Protein AF-A0A7I8L747-F1 (afdb_monomer_lite)

Structure (mmCIF, N/CA/C/O backbone):
data_AF-A0A7I8L747-F1
#
_entry.id   AF-A0A7I8L747-F1
#
loop_
_atom_site.group_PDB
_atom_site.id
_atom_site.type_symbol
_atom_site.label_atom_id
_atom_site.label_alt_id
_atom_site.label_comp_id
_atom_site.label_asym_id
_atom_site.label_entity_id
_atom_site.label_seq_id
_atom_site.pdbx_PDB_ins_code
_atom_site.Cartn_x
_atom_site.Cartn_y
_atom_site.Cartn_z
_atom_site.occupancy
_atom_site.B_iso_or_equiv
_atom_site.auth_seq_id
_atom_site.auth_comp_id
_atom_site.auth_asym_id
_atom_site.auth_atom_id
_atom_site.pdbx_PDB_model_num
ATOM 1 N N . MET A 1 1 ? -12.625 -14.835 -11.492 1.00 37.81 1 MET A N 1
ATOM 2 C CA . MET A 1 1 ? -11.965 -15.295 -12.733 1.00 37.81 1 MET A CA 1
ATOM 3 C C . MET A 1 1 ? -10.518 -15.609 -12.379 1.00 37.81 1 MET A C 1
ATOM 5 O O . MET A 1 1 ? -9.920 -14.798 -11.687 1.00 37.81 1 MET A O 1
ATOM 9 N N . THR A 1 2 ? -9.980 -16.774 -12.739 1.00 43.19 2 THR A N 1
ATOM 10 C CA . THR A 1 2 ? -8.567 -17.105 -12.471 1.00 43.19 2 THR A CA 1
ATOM 11 C C . THR A 1 2 ? -7.755 -16.705 -13.696 1.00 43.19 2 THR A C 1
ATOM 13 O O . THR A 1 2 ? -7.924 -17.307 -14.754 1.00 43.19 2 THR A O 1
ATOM 16 N N . LEU A 1 3 ? -6.926 -15.668 -13.581 1.00 48.94 3 LEU A N 1
ATOM 17 C CA . LEU A 1 3 ? -5.967 -15.297 -14.622 1.00 48.94 3 LEU A CA 1
ATOM 18 C C . LEU A 1 3 ? -4.807 -16.294 -14.582 1.00 48.94 3 LEU A C 1
ATOM 20 O O . LEU A 1 3 ? -4.069 -16.354 -13.602 1.00 48.94 3 LEU A O 1
ATOM 24 N N . LEU A 1 4 ? -4.674 -17.095 -15.637 1.00 54.84 4 LEU A N 1
ATOM 25 C CA . LEU A 1 4 ? -3.523 -17.969 -15.831 1.00 54.84 4 LEU A CA 1
ATOM 26 C C . LEU A 1 4 ? -2.386 -17.122 -16.407 1.00 54.84 4 LEU A C 1
ATOM 28 O O . LEU A 1 4 ? -2.493 -16.620 -17.523 1.00 54.84 4 LEU A O 1
ATOM 32 N N . VAL A 1 5 ? -1.323 -16.937 -15.628 1.00 62.66 5 VAL A N 1
ATOM 33 C CA . VAL A 1 5 ? -0.107 -16.242 -16.066 1.00 62.66 5 VAL A CA 1
ATOM 34 C C . VAL A 1 5 ? 0.932 -17.292 -16.450 1.00 62.66 5 VAL A C 1
ATOM 36 O O . VAL A 1 5 ? 1.255 -18.163 -15.642 1.00 62.66 5 VAL A O 1
ATOM 39 N N . GLU A 1 6 ? 1.453 -17.213 -17.673 1.00 65.75 6 GLU A N 1
ATOM 40 C CA . GLU A 1 6 ? 2.565 -18.039 -18.145 1.00 65.75 6 GLU A CA 1
ATOM 41 C C . GLU A 1 6 ? 3.872 -17.244 -18.056 1.00 65.75 6 GLU A C 1
ATOM 43 O O . GLU A 1 6 ? 3.957 -16.109 -18.528 1.00 65.75 6 GLU A O 1
ATOM 48 N N . VAL A 1 7 ? 4.899 -17.833 -17.441 1.00 74.06 7 VAL A N 1
ATOM 49 C CA . VAL A 1 7 ? 6.231 -17.226 -17.398 1.00 74.06 7 VAL A CA 1
ATOM 50 C C . VAL A 1 7 ? 6.964 -17.566 -18.690 1.00 74.06 7 VAL A C 1
ATOM 52 O O . VAL A 1 7 ? 7.350 -18.710 -18.907 1.00 74.06 7 VAL A O 1
ATOM 55 N N . VAL A 1 8 ? 7.162 -16.559 -19.540 1.00 74.00 8 VAL A N 1
ATOM 56 C CA . VAL A 1 8 ? 7.812 -16.721 -20.851 1.00 74.00 8 VAL A CA 1
ATOM 57 C C . VAL A 1 8 ? 9.340 -16.648 -20.786 1.00 74.00 8 VAL A C 1
ATOM 59 O O . VAL A 1 8 ? 10.023 -17.219 -21.634 1.00 74.00 8 VAL A O 1
ATOM 62 N N . SER A 1 9 ? 9.899 -15.958 -19.788 1.00 75.06 9 SER A N 1
ATOM 63 C CA . SER A 1 9 ? 11.345 -15.830 -19.596 1.00 75.06 9 SER A CA 1
ATOM 64 C C . SER A 1 9 ? 11.703 -15.470 -18.151 1.00 75.06 9 SER A C 1
ATOM 66 O O . SER A 1 9 ? 10.891 -14.936 -17.397 1.00 75.06 9 SER A O 1
ATOM 68 N N . HIS A 1 10 ? 12.949 -15.759 -17.775 1.00 75.75 10 HIS A N 1
ATOM 69 C CA . HIS A 1 10 ? 13.570 -15.288 -16.541 1.00 75.75 10 HIS A CA 1
ATOM 70 C C . HIS A 1 10 ? 14.853 -14.543 -16.895 1.00 75.75 10 HIS A C 1
ATOM 72 O O . HIS A 1 10 ? 15.715 -15.085 -17.589 1.00 75.75 10 HIS A O 1
ATOM 78 N N . GLU A 1 11 ? 15.000 -13.325 -16.386 1.00 74.12 11 GLU A N 1
ATOM 79 C CA . GLU A 1 11 ? 16.197 -12.515 -16.581 1.00 74.12 11 GLU A CA 1
ATOM 80 C C . GLU A 1 11 ? 16.696 -11.973 -15.239 1.00 74.12 11 GLU A C 1
ATOM 82 O O . GLU A 1 11 ? 15.925 -11.476 -14.419 1.00 74.12 11 GLU A O 1
ATOM 87 N N . ALA A 1 12 ? 18.005 -12.075 -15.005 1.00 74.56 12 ALA A N 1
ATOM 88 C CA . ALA A 1 12 ? 18.649 -11.483 -13.842 1.00 74.56 12 ALA A CA 1
ATOM 89 C C . ALA A 1 12 ? 19.191 -10.098 -14.211 1.00 74.56 12 ALA A C 1
ATOM 91 O O . ALA A 1 12 ? 20.231 -9.991 -14.864 1.00 74.56 12 ALA A O 1
ATOM 92 N N . ILE A 1 13 ? 18.514 -9.043 -13.752 1.00 70.56 13 ILE A N 1
ATOM 93 C CA . ILE A 1 13 ? 18.962 -7.663 -13.961 1.00 70.56 13 ILE A CA 1
ATOM 94 C C . ILE A 1 13 ? 20.212 -7.423 -13.110 1.00 70.56 13 ILE A C 1
ATOM 96 O O . ILE A 1 13 ? 20.154 -7.343 -11.880 1.00 70.56 13 ILE A O 1
ATOM 100 N N . ARG A 1 14 ? 21.371 -7.334 -13.767 1.00 69.25 14 ARG A N 1
ATOM 101 C CA . ARG A 1 14 ? 22.639 -7.019 -13.102 1.00 69.25 14 ARG A CA 1
ATOM 102 C C . ARG A 1 14 ? 22.821 -5.503 -13.032 1.00 69.25 14 ARG A C 1
ATOM 104 O O . ARG A 1 14 ? 22.606 -4.830 -14.038 1.00 69.25 14 ARG A O 1
ATOM 111 N N . PRO A 1 15 ? 23.271 -4.955 -11.892 1.00 68.44 15 PRO A N 1
ATOM 112 C CA . PRO A 1 15 ? 23.665 -3.556 -11.822 1.00 68.44 15 PRO A CA 1
ATOM 113 C C . PRO A 1 15 ? 24.738 -3.240 -12.873 1.00 68.44 15 PRO A C 1
ATOM 115 O O . PRO A 1 15 ? 25.655 -4.036 -13.084 1.00 68.44 15 PRO A O 1
ATOM 118 N N . SER A 1 16 ? 24.659 -2.059 -13.491 1.00 77.69 16 SER A N 1
ATOM 119 C CA . SER A 1 16 ? 25.635 -1.591 -14.490 1.00 77.69 16 SER A CA 1
ATOM 120 C C . SER A 1 16 ? 27.046 -1.389 -13.922 1.00 77.69 16 SER A C 1
ATOM 122 O O . SER A 1 16 ? 28.019 -1.354 -14.671 1.00 77.69 16 SER A O 1
ATOM 124 N N . ALA A 1 17 ? 27.171 -1.293 -12.596 1.00 79.50 17 ALA A N 1
ATOM 125 C CA . ALA A 1 17 ? 28.434 -1.206 -11.880 1.00 79.50 17 ALA A CA 1
ATOM 126 C C . ALA A 1 17 ? 28.439 -2.142 -10.667 1.00 79.50 17 ALA A C 1
ATOM 128 O O . ALA A 1 17 ? 27.420 -2.342 -10.004 1.00 79.50 17 ALA A O 1
ATOM 129 N N . ALA A 1 18 ? 29.609 -2.694 -10.344 1.00 81.06 18 ALA A N 1
ATOM 130 C CA . ALA A 1 18 ? 29.766 -3.520 -9.155 1.00 81.06 18 ALA A CA 1
ATOM 131 C C . ALA A 1 18 ? 29.434 -2.713 -7.892 1.00 81.06 18 ALA A C 1
ATOM 133 O O . ALA A 1 18 ? 29.940 -1.604 -7.716 1.00 81.06 18 ALA A O 1
ATOM 134 N N . THR A 1 19 ? 28.652 -3.299 -6.980 1.00 78.06 19 THR A N 1
ATOM 135 C CA . THR A 1 19 ? 28.358 -2.687 -5.681 1.00 78.06 19 THR A CA 1
ATOM 136 C C . THR A 1 19 ? 29.674 -2.339 -4.971 1.00 78.06 19 THR A C 1
ATOM 138 O O . THR A 1 19 ? 30.491 -3.249 -4.730 1.00 78.06 19 THR A O 1
ATOM 141 N N . PRO A 1 20 ? 29.912 -1.052 -4.644 1.00 81.88 20 PRO A N 1
ATOM 142 C CA . PRO A 1 20 ? 31.098 -0.615 -3.919 1.00 81.88 20 PRO A CA 1
ATOM 143 C C . PRO A 1 20 ? 31.315 -1.442 -2.652 1.00 81.88 20 PRO A C 1
ATOM 145 O O . PRO A 1 20 ? 30.356 -1.807 -1.977 1.00 81.88 20 PRO A O 1
ATOM 148 N N . ALA A 1 21 ? 32.571 -1.737 -2.303 1.00 80.88 21 ALA A N 1
ATOM 149 C CA . ALA A 1 21 ? 32.891 -2.659 -1.206 1.00 80.88 21 ALA A CA 1
ATOM 150 C C . ALA A 1 21 ? 32.241 -2.271 0.137 1.00 80.88 21 ALA A C 1
ATOM 152 O O . ALA A 1 21 ? 31.826 -3.148 0.892 1.00 80.88 21 ALA A O 1
ATOM 153 N N . HIS A 1 22 ? 32.100 -0.969 0.401 1.00 77.25 22 HIS A N 1
ATOM 154 C CA . HIS A 1 22 ? 31.461 -0.439 1.607 1.00 77.25 22 HIS A CA 1
ATOM 155 C C . HIS A 1 22 ? 29.926 -0.579 1.615 1.00 77.25 22 HIS A C 1
ATOM 157 O O . HIS A 1 22 ? 29.330 -0.499 2.679 1.00 77.25 22 HIS A O 1
ATOM 163 N N . LEU A 1 23 ? 29.292 -0.833 0.463 1.00 71.31 23 LEU A N 1
ATOM 164 C CA . LEU A 1 23 ? 27.848 -1.079 0.329 1.00 71.31 23 LEU A CA 1
ATOM 165 C C . LEU A 1 23 ? 27.503 -2.572 0.222 1.00 71.31 23 LEU A C 1
ATOM 167 O O . LEU A 1 23 ? 26.332 -2.935 0.218 1.00 71.31 23 LEU A O 1
ATOM 171 N N . ARG A 1 24 ? 28.506 -3.459 0.146 1.00 71.06 24 ARG A N 1
ATOM 172 C CA . ARG A 1 24 ? 28.289 -4.920 0.097 1.00 71.06 24 ARG A CA 1
ATOM 173 C C . ARG A 1 24 ? 27.848 -5.510 1.434 1.00 71.06 24 ARG A C 1
ATOM 175 O O . ARG A 1 24 ? 27.310 -6.610 1.460 1.00 71.06 24 ARG A O 1
ATOM 182 N N . ARG A 1 25 ? 28.132 -4.820 2.540 1.00 70.44 25 ARG A N 1
ATOM 183 C CA . ARG A 1 25 ? 27.742 -5.223 3.894 1.00 70.44 25 ARG A CA 1
ATOM 184 C C . ARG A 1 25 ? 26.906 -4.110 4.496 1.00 70.44 25 ARG A C 1
ATOM 186 O O . ARG A 1 25 ? 27.445 -3.074 4.869 1.00 70.44 25 ARG A O 1
ATOM 193 N N . ILE A 1 26 ? 25.603 -4.341 4.568 1.00 68.19 26 ILE A N 1
ATOM 194 C CA . ILE A 1 26 ? 24.661 -3.432 5.211 1.00 68.19 26 ILE A CA 1
ATOM 195 C C . ILE A 1 26 ? 24.458 -3.937 6.638 1.00 68.19 26 ILE A C 1
ATOM 197 O O . ILE A 1 26 ? 24.132 -5.106 6.840 1.00 68.19 26 ILE A O 1
ATOM 201 N N . GLN A 1 27 ? 24.684 -3.074 7.628 1.00 67.44 27 GLN A N 1
ATOM 202 C CA . GLN A 1 27 ? 24.246 -3.357 8.991 1.00 67.44 27 GLN A CA 1
ATOM 203 C C . GLN A 1 27 ? 22.746 -3.089 9.063 1.00 67.44 27 GLN A C 1
ATOM 205 O O . GLN A 1 27 ? 22.308 -1.959 8.853 1.00 67.44 27 GLN A O 1
ATOM 210 N N . LEU A 1 28 ? 21.970 -4.140 9.311 1.00 72.50 28 LEU A N 1
ATOM 211 C CA . LEU A 1 28 ? 20.537 -4.015 9.541 1.00 72.50 28 LEU A CA 1
ATOM 212 C C . LEU A 1 28 ? 20.300 -3.272 10.851 1.00 72.50 28 LEU A C 1
ATOM 214 O O . LEU A 1 28 ? 20.956 -3.562 11.859 1.00 72.50 28 LEU A O 1
ATOM 218 N N . SER A 1 29 ? 19.354 -2.335 10.841 1.00 75.88 29 SER A N 1
ATOM 219 C CA . SER A 1 29 ? 18.934 -1.680 12.074 1.00 75.88 29 SER A CA 1
ATOM 220 C C . SER A 1 29 ? 18.290 -2.697 13.022 1.00 75.88 29 SER A C 1
ATOM 222 O O . SER A 1 29 ? 17.853 -3.771 12.613 1.00 75.88 29 SER A O 1
ATOM 224 N N . VAL A 1 30 ? 18.196 -2.354 14.306 1.00 75.44 30 VAL A N 1
ATOM 225 C CA . VAL A 1 30 ? 17.454 -3.168 15.283 1.00 75.44 30 VAL A CA 1
ATOM 226 C C . VAL A 1 30 ? 15.992 -3.357 14.852 1.00 75.44 30 VAL A C 1
ATOM 228 O O . VAL A 1 30 ? 15.421 -4.422 15.058 1.00 75.44 30 VAL A O 1
ATOM 231 N N . VAL A 1 31 ? 15.420 -2.350 14.184 1.00 77.00 31 VAL A N 1
ATOM 232 C CA . VAL A 1 31 ? 14.066 -2.406 13.618 1.00 77.00 31 VAL A CA 1
ATOM 233 C C . VAL A 1 31 ? 13.975 -3.458 12.517 1.00 77.00 31 VAL A C 1
ATOM 235 O O . VAL A 1 31 ? 13.071 -4.283 12.523 1.00 77.00 31 VAL A O 1
ATOM 238 N N . ASP A 1 32 ? 14.949 -3.471 11.607 1.00 76.38 32 ASP A N 1
ATOM 239 C CA . ASP A 1 32 ? 15.008 -4.442 10.511 1.00 76.38 32 ASP A CA 1
ATOM 240 C C . ASP A 1 32 ? 15.196 -5.877 10.991 1.00 76.38 32 ASP A C 1
ATOM 242 O O . ASP A 1 32 ? 14.701 -6.801 10.357 1.00 76.38 32 ASP A O 1
ATOM 246 N N . GLN A 1 33 ? 15.937 -6.068 12.082 1.00 76.69 33 GLN A N 1
ATOM 247 C CA . GLN A 1 33 ? 16.193 -7.395 12.641 1.00 76.69 33 GLN A CA 1
ATOM 248 C C . GLN A 1 33 ? 14.956 -7.991 13.314 1.00 76.69 33 GLN A C 1
ATOM 250 O O . GLN A 1 33 ? 14.788 -9.207 13.289 1.00 76.69 33 GLN A O 1
ATOM 255 N N . GLY A 1 34 ? 14.114 -7.148 13.920 1.00 74.56 34 GLY A N 1
ATOM 256 C CA . GLY A 1 34 ? 12.834 -7.576 14.478 1.00 74.56 34 GLY A CA 1
ATOM 257 C C . GLY A 1 34 ? 11.769 -7.782 13.406 1.00 74.56 34 GLY A C 1
ATOM 258 O O . GLY A 1 34 ? 10.877 -8.611 13.577 1.00 74.56 34 GLY A O 1
ATOM 259 N N . ALA A 1 35 ? 11.834 -7.016 12.312 1.00 72.75 35 ALA A N 1
ATOM 260 C CA . ALA A 1 35 ? 10.830 -7.052 11.260 1.00 72.75 35 ALA A CA 1
ATOM 261 C C . ALA A 1 35 ? 10.748 -8.440 10.602 1.00 72.75 35 ALA A C 1
ATOM 263 O O . ALA A 1 35 ? 11.778 -9.083 10.368 1.00 72.75 35 ALA A O 1
ATOM 264 N N . PRO A 1 36 ? 9.537 -8.902 10.240 1.00 67.69 36 PRO A N 1
ATOM 265 C CA . PRO A 1 36 ? 9.405 -10.132 9.482 1.00 67.69 36 PRO A CA 1
ATOM 266 C C . PRO A 1 36 ? 10.174 -10.015 8.162 1.00 67.69 36 PRO A C 1
ATOM 268 O O . PRO A 1 36 ? 10.277 -8.940 7.561 1.00 67.69 36 PRO A O 1
ATOM 271 N N . ALA A 1 37 ? 10.714 -11.141 7.693 1.00 66.56 37 ALA A N 1
ATOM 272 C CA . ALA A 1 37 ? 11.316 -11.232 6.371 1.00 66.56 37 ALA A CA 1
ATOM 273 C C . ALA A 1 37 ? 10.206 -11.147 5.313 1.00 66.56 37 ALA A C 1
ATOM 275 O O . ALA A 1 37 ? 9.736 -12.154 4.792 1.00 66.56 37 ALA A O 1
ATOM 276 N N . THR A 1 38 ? 9.747 -9.933 5.030 1.00 64.44 38 THR A N 1
ATOM 277 C CA . THR A 1 38 ? 8.725 -9.647 4.027 1.00 64.44 38 THR A CA 1
ATOM 278 C C . THR A 1 38 ? 9.369 -9.083 2.779 1.00 64.44 38 THR A C 1
ATOM 280 O O . THR A 1 38 ? 10.092 -8.088 2.831 1.00 64.44 38 THR A O 1
ATOM 283 N N . TYR A 1 39 ? 9.059 -9.699 1.643 1.00 66.50 39 TYR A N 1
ATOM 284 C CA . TYR A 1 39 ? 9.283 -9.106 0.337 1.00 66.50 39 TYR A CA 1
ATOM 285 C C . TYR A 1 39 ? 7.941 -9.025 -0.368 1.00 66.50 39 TYR A C 1
ATOM 287 O O . TYR A 1 39 ? 7.247 -10.035 -0.477 1.00 66.50 39 TYR A O 1
ATOM 295 N N . VAL A 1 40 ? 7.579 -7.837 -0.844 1.00 69.50 40 VAL A N 1
ATOM 296 C CA . VAL A 1 40 ? 6.342 -7.663 -1.598 1.00 69.50 40 VAL A CA 1
ATOM 297 C C . VAL A 1 40 ? 6.641 -7.682 -3.088 1.00 69.50 40 VAL A C 1
ATOM 299 O O . VAL A 1 40 ? 7.507 -6.948 -3.561 1.00 69.50 40 VAL A O 1
ATOM 302 N N . GLN A 1 41 ? 5.955 -8.559 -3.814 1.00 72.25 41 GLN A N 1
ATOM 303 C CA . GLN A 1 41 ? 6.179 -8.744 -5.239 1.00 72.25 41 GLN A CA 1
ATOM 304 C C . GLN A 1 41 ? 5.469 -7.684 -6.071 1.00 72.25 41 GLN A C 1
ATOM 306 O O . GLN A 1 41 ? 4.254 -7.554 -6.029 1.00 72.25 41 GLN A O 1
ATOM 311 N N . SER A 1 42 ? 6.237 -6.972 -6.876 1.00 75.75 42 SER A N 1
ATOM 312 C CA . SER A 1 42 ? 5.753 -5.957 -7.803 1.00 75.75 42 SER A CA 1
ATOM 313 C C . SER A 1 42 ? 5.541 -6.583 -9.177 1.00 75.75 42 SER A C 1
ATOM 315 O O . SER A 1 42 ? 6.496 -7.116 -9.742 1.00 75.75 42 SER A O 1
ATOM 317 N N . LEU A 1 43 ? 4.332 -6.490 -9.733 1.00 80.06 43 LEU A N 1
ATOM 318 C CA . LEU A 1 43 ? 4.024 -6.821 -11.126 1.00 80.06 43 LEU A CA 1
ATOM 319 C C . LEU A 1 43 ? 3.852 -5.521 -11.917 1.00 80.06 43 LEU A C 1
ATOM 321 O O . LEU A 1 43 ? 2.867 -4.806 -11.743 1.00 80.06 43 LEU A O 1
ATOM 325 N N . SER A 1 44 ? 4.803 -5.226 -12.797 1.00 81.88 44 SER A N 1
ATOM 326 C CA . SER A 1 44 ? 4.792 -4.020 -13.633 1.00 81.88 44 SER A CA 1
ATOM 327 C C . SER A 1 44 ? 4.443 -4.370 -15.070 1.00 81.88 44 SER A C 1
ATOM 329 O O . SER A 1 44 ? 5.040 -5.287 -15.626 1.00 81.88 44 SER A O 1
ATOM 331 N N . PHE A 1 45 ? 3.523 -3.630 -15.683 1.00 83.00 45 PHE A N 1
ATOM 332 C CA . PHE A 1 45 ? 3.077 -3.825 -17.061 1.00 83.00 45 PHE A CA 1
ATOM 333 C C . PHE A 1 45 ? 3.668 -2.760 -17.976 1.00 83.00 45 PHE A C 1
ATOM 335 O O . PHE A 1 45 ? 3.674 -1.576 -17.643 1.00 83.00 45 PHE A O 1
ATOM 342 N N . PHE A 1 46 ? 4.119 -3.174 -19.158 1.00 81.69 46 PHE A N 1
ATOM 343 C CA . PHE A 1 46 ? 4.786 -2.302 -20.122 1.00 81.69 46 PHE A CA 1
ATOM 344 C C . PHE A 1 46 ? 4.061 -2.318 -21.471 1.00 81.69 46 PHE A C 1
ATOM 346 O O . PHE A 1 46 ? 3.510 -3.342 -21.894 1.00 81.69 46 PHE A O 1
ATOM 353 N N . ARG A 1 47 ? 4.101 -1.181 -22.178 1.00 80.50 47 ARG A N 1
ATOM 354 C CA . ARG A 1 47 ? 3.634 -1.040 -23.571 1.00 80.50 47 ARG A CA 1
ATOM 355 C C . ARG A 1 47 ? 4.799 -0.596 -24.462 1.00 80.50 47 ARG A C 1
ATOM 357 O O . ARG A 1 47 ? 4.858 0.585 -24.798 1.00 80.50 47 ARG A O 1
ATOM 364 N N . PRO A 1 48 ? 5.703 -1.514 -24.852 1.00 66.62 48 PRO A N 1
ATOM 365 C CA . PRO A 1 48 ? 6.877 -1.186 -25.665 1.00 66.62 48 PRO A CA 1
ATOM 366 C C . PRO A 1 48 ? 6.531 -0.421 -26.953 1.00 66.62 48 PRO A C 1
ATOM 368 O O . PRO A 1 48 ? 7.206 0.545 -27.288 1.00 66.62 48 PRO A O 1
ATOM 371 N N . ASP A 1 49 ? 5.417 -0.784 -27.603 1.00 70.00 49 ASP A N 1
ATOM 372 C CA . ASP A 1 49 ? 5.005 -0.233 -28.905 1.00 70.00 49 ASP A CA 1
ATOM 373 C C . ASP A 1 49 ? 3.738 0.646 -28.827 1.00 70.00 49 ASP A C 1
ATOM 375 O O . ASP A 1 49 ? 3.101 0.938 -29.839 1.00 70.00 49 ASP A O 1
ATOM 379 N N . GLY A 1 50 ? 3.296 1.018 -27.618 1.00 63.50 50 GLY A N 1
ATOM 380 C CA . GLY A 1 50 ? 2.120 1.874 -27.387 1.00 63.50 50 GLY A CA 1
ATOM 381 C C . GLY A 1 50 ? 0.746 1.266 -27.726 1.00 63.50 50 GLY A C 1
ATOM 382 O O . GLY A 1 50 ? -0.279 1.862 -27.401 1.00 63.50 50 GLY A O 1
ATOM 383 N N . THR A 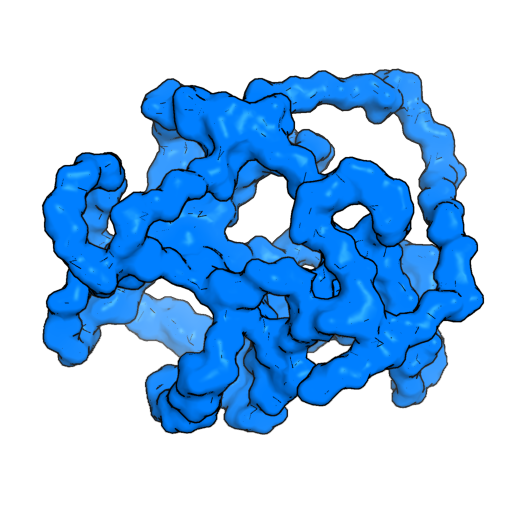1 51 ? 0.683 0.076 -28.326 1.00 63.22 51 THR A N 1
ATOM 384 C CA . THR A 1 51 ? -0.569 -0.512 -28.837 1.00 63.22 51 THR A CA 1
ATOM 385 C C . THR A 1 51 ? -1.199 -1.511 -27.867 1.00 63.22 51 THR A C 1
ATOM 387 O O . THR A 1 51 ? -2.335 -1.283 -27.450 1.00 63.22 51 THR A O 1
ATOM 390 N N . ALA A 1 52 ? -0.478 -2.532 -27.396 1.00 62.66 52 ALA A N 1
ATOM 391 C CA . ALA A 1 52 ? -0.962 -3.473 -26.377 1.00 62.66 52 ALA A CA 1
ATOM 392 C C . ALA A 1 52 ? 0.004 -3.586 -25.184 1.00 62.66 52 ALA A C 1
ATOM 394 O O . ALA A 1 52 ? 1.150 -3.145 -25.246 1.00 62.66 52 ALA A O 1
ATOM 395 N N . ILE A 1 53 ? -0.474 -4.136 -24.065 1.00 64.06 53 ILE A N 1
ATOM 396 C CA . ILE A 1 53 ? 0.413 -4.583 -22.986 1.00 64.06 53 ILE A CA 1
ATOM 397 C C . ILE A 1 53 ? 1.107 -5.843 -23.503 1.00 64.06 53 ILE A C 1
ATOM 399 O O . ILE A 1 53 ? 0.449 -6.862 -23.700 1.00 64.06 53 ILE A O 1
ATOM 403 N N . HIS A 1 54 ? 2.407 -5.756 -23.774 1.00 57.69 54 HIS A N 1
ATOM 404 C CA . HIS A 1 54 ? 3.154 -6.865 -24.379 1.00 57.69 54 HIS A CA 1
ATOM 405 C C . HIS A 1 54 ? 3.944 -7.677 -23.351 1.00 57.69 54 HIS A C 1
ATOM 407 O O . HIS A 1 54 ? 4.223 -8.848 -23.594 1.00 57.69 54 HIS A O 1
ATOM 413 N N . THR A 1 55 ? 4.271 -7.080 -22.200 1.00 63.56 55 THR A N 1
ATOM 414 C CA . THR A 1 55 ? 5.144 -7.706 -21.203 1.00 63.56 55 THR A CA 1
ATOM 415 C C . THR A 1 55 ? 4.775 -7.244 -19.800 1.00 63.56 55 THR A C 1
ATOM 417 O O . THR A 1 55 ? 4.422 -6.079 -19.595 1.00 63.56 55 THR A O 1
ATOM 420 N N . ALA A 1 56 ? 4.905 -8.149 -18.831 1.00 69.94 56 ALA A N 1
ATOM 421 C CA . ALA A 1 56 ? 4.904 -7.813 -17.419 1.00 69.94 56 ALA A CA 1
ATOM 422 C C . ALA A 1 56 ? 6.170 -8.355 -16.743 1.00 69.94 56 ALA A C 1
ATOM 424 O O . ALA A 1 56 ? 6.643 -9.435 -17.098 1.00 69.94 56 ALA A O 1
ATOM 425 N N . ALA A 1 57 ? 6.717 -7.614 -15.782 1.00 69.06 57 ALA A N 1
ATOM 426 C CA . ALA A 1 57 ? 7.880 -8.028 -15.003 1.00 69.06 57 ALA A CA 1
ATOM 427 C C . ALA A 1 57 ? 7.491 -8.218 -13.536 1.00 69.06 57 ALA A C 1
ATOM 429 O O . ALA A 1 57 ? 6.825 -7.358 -12.959 1.00 69.06 57 ALA A O 1
ATOM 430 N N . VAL A 1 58 ? 7.929 -9.331 -12.944 1.00 69.19 58 VAL A N 1
ATOM 431 C CA . VAL A 1 58 ? 7.779 -9.622 -11.513 1.00 69.19 58 VAL A CA 1
ATOM 432 C C . VAL A 1 58 ? 9.098 -9.325 -10.814 1.00 69.19 58 VAL A C 1
ATOM 434 O O . VAL A 1 58 ? 10.140 -9.849 -11.210 1.00 69.19 58 VAL A O 1
ATOM 437 N N . LEU A 1 59 ? 9.055 -8.503 -9.769 1.00 67.69 59 LEU A N 1
ATOM 438 C CA . LEU A 1 59 ? 10.222 -8.169 -8.955 1.00 67.69 59 LEU A CA 1
ATOM 439 C C . LEU A 1 59 ? 9.908 -8.423 -7.476 1.00 67.69 59 LEU A C 1
ATOM 441 O O . LEU A 1 59 ? 8.939 -7.858 -6.966 1.00 67.69 59 LEU A O 1
ATOM 445 N N . PRO A 1 60 ? 10.682 -9.278 -6.783 1.00 63.12 60 PRO A N 1
ATOM 446 C CA . PRO A 1 60 ? 11.906 -9.971 -7.183 1.00 63.12 60 PRO A CA 1
ATOM 447 C C . PRO A 1 60 ? 11.579 -11.337 -7.841 1.00 63.12 60 PRO A C 1
ATOM 449 O O . PRO A 1 60 ? 10.406 -11.694 -7.972 1.00 63.12 60 PRO A O 1
ATOM 452 N N . PRO A 1 61 ? 12.586 -12.141 -8.226 1.00 60.69 61 PRO A N 1
ATOM 453 C CA . PRO A 1 61 ? 12.365 -13.505 -8.711 1.00 60.69 61 PRO A CA 1
ATOM 454 C C . PRO A 1 61 ? 11.547 -14.392 -7.745 1.00 60.69 61 PRO A C 1
ATOM 456 O O . PRO A 1 61 ? 11.636 -14.260 -6.522 1.00 60.69 61 PRO A O 1
ATOM 459 N N . LEU A 1 62 ? 10.742 -15.308 -8.304 1.00 60.31 62 LEU A N 1
ATOM 460 C CA . LEU A 1 62 ? 9.815 -16.196 -7.572 1.00 60.31 62 LEU A CA 1
ATOM 461 C C . LEU A 1 62 ? 10.510 -17.210 -6.646 1.00 60.31 62 LEU A C 1
ATOM 463 O O . LEU A 1 62 ? 9.880 -17.753 -5.743 1.00 60.31 62 LEU A O 1
ATOM 467 N N . ASP A 1 63 ? 11.791 -17.479 -6.879 1.00 59.84 63 ASP A N 1
ATOM 468 C CA . ASP A 1 63 ? 12.611 -18.492 -6.214 1.00 59.84 63 ASP A CA 1
ATOM 469 C C . ASP A 1 63 ? 13.289 -17.998 -4.926 1.00 59.84 63 ASP A C 1
ATOM 471 O O . ASP A 1 63 ? 14.073 -18.730 -4.318 1.00 59.84 63 ASP A O 1
ATOM 475 N N . LEU A 1 64 ? 12.973 -16.785 -4.456 1.00 58.75 64 LEU A N 1
ATOM 476 C CA . LEU A 1 64 ? 13.450 -16.343 -3.150 1.00 58.75 64 LEU A CA 1
ATOM 477 C C . LEU A 1 64 ? 12.874 -17.230 -2.028 1.00 58.75 64 LEU A C 1
ATOM 479 O O . LEU A 1 64 ? 11.655 -17.413 -1.955 1.00 58.75 64 LEU A O 1
ATOM 483 N N . PRO A 1 65 ? 13.708 -17.693 -1.074 1.00 56.56 65 PRO A N 1
ATOM 484 C CA . PRO A 1 65 ? 13.275 -18.488 0.080 1.00 56.56 65 PRO A CA 1
ATOM 485 C C . PRO A 1 65 ? 12.510 -17.657 1.132 1.00 56.56 65 PRO A C 1
ATOM 487 O O . PRO A 1 65 ? 12.358 -18.079 2.276 1.00 56.56 65 PRO A O 1
ATOM 490 N N . ILE A 1 66 ? 12.052 -16.459 0.763 1.00 57.62 66 ILE A N 1
ATOM 491 C CA . ILE A 1 66 ? 11.340 -15.517 1.621 1.00 57.62 66 ILE A CA 1
ATOM 492 C C . ILE A 1 66 ? 9.842 -15.770 1.431 1.00 57.62 66 ILE A C 1
ATOM 494 O O . ILE A 1 66 ? 9.236 -15.354 0.444 1.00 57.62 66 ILE A O 1
ATOM 498 N N . GLY A 1 67 ? 9.252 -16.523 2.355 1.00 54.78 67 GLY A N 1
ATOM 499 C CA . GLY A 1 67 ? 7.838 -16.866 2.320 1.00 54.78 67 GLY A CA 1
ATOM 500 C C . GLY A 1 67 ? 7.000 -15.784 2.982 1.00 54.78 67 GLY A C 1
ATOM 501 O O . GLY A 1 67 ? 6.978 -15.728 4.201 1.00 54.78 67 GLY A O 1
ATOM 502 N N . TYR A 1 68 ? 6.289 -14.972 2.196 1.00 47.72 68 TYR A N 1
ATOM 503 C CA . TYR A 1 68 ? 4.960 -14.494 2.613 1.00 47.72 68 TYR A CA 1
ATOM 504 C C . TYR A 1 68 ? 4.111 -13.949 1.454 1.00 47.72 68 TYR A C 1
ATOM 506 O O . TYR A 1 68 ? 2.892 -13.999 1.523 1.00 47.72 68 TYR A O 1
ATOM 514 N N . LEU A 1 69 ? 4.721 -13.517 0.345 1.00 51.75 69 LEU A N 1
ATOM 515 C CA . LEU A 1 69 ? 4.005 -12.912 -0.788 1.00 51.75 69 LEU A CA 1
ATOM 516 C C . LEU A 1 69 ? 4.507 -13.455 -2.130 1.00 51.75 69 LEU A C 1
ATOM 518 O O . LEU A 1 69 ? 4.958 -12.713 -2.992 1.00 51.75 69 LEU A O 1
ATOM 522 N N . GLN A 1 70 ? 4.478 -14.780 -2.293 1.00 49.12 70 GLN A N 1
ATOM 523 C CA . GLN A 1 70 ? 4.801 -15.408 -3.575 1.00 49.12 70 GLN A CA 1
ATOM 524 C C . GLN A 1 70 ? 3.592 -15.390 -4.520 1.00 49.12 70 GLN A C 1
ATOM 526 O O . GLN A 1 70 ? 2.510 -15.867 -4.166 1.00 49.12 70 GLN A O 1
ATOM 531 N N . LEU A 1 71 ? 3.813 -14.937 -5.754 1.00 48.03 71 LEU A N 1
ATOM 532 C CA . LEU A 1 71 ? 2.959 -15.146 -6.915 1.00 48.03 71 LEU A CA 1
ATOM 533 C C . LEU A 1 71 ? 2.791 -16.650 -7.047 1.00 48.03 71 LEU A C 1
ATOM 535 O O . LEU A 1 71 ? 3.695 -17.377 -7.460 1.00 48.03 71 LEU A O 1
ATOM 539 N N . LYS A 1 72 ? 1.613 -17.136 -6.687 1.00 47.34 72 LYS A N 1
ATOM 540 C CA . LYS A 1 72 ? 1.152 -18.420 -7.192 1.00 47.34 72 LYS A CA 1
ATOM 541 C C . LYS A 1 72 ? 0.341 -18.103 -8.431 1.00 47.34 72 LYS A C 1
ATOM 543 O O . LYS A 1 72 ? -0.480 -17.191 -8.396 1.00 47.34 72 LYS A O 1
ATOM 548 N N . ALA A 1 73 ? 0.520 -18.884 -9.492 1.00 45.62 73 ALA A N 1
ATOM 549 C CA . ALA A 1 73 ? -0.206 -18.767 -10.764 1.00 45.62 73 ALA A CA 1
ATOM 550 C C . ALA A 1 73 ? -1.755 -18.831 -10.642 1.00 45.62 73 ALA A C 1
ATOM 552 O O . ALA A 1 73 ? -2.455 -18.787 -11.644 1.00 45.62 73 ALA A O 1
ATOM 553 N N . ALA A 1 74 ? -2.290 -18.936 -9.418 1.00 50.00 74 ALA A N 1
ATOM 554 C CA . ALA A 1 74 ? -3.705 -18.921 -9.062 1.00 50.00 74 ALA A CA 1
ATOM 555 C C . ALA A 1 74 ? -4.040 -17.907 -7.936 1.00 50.00 74 ALA A C 1
ATOM 557 O O . ALA A 1 74 ? -4.993 -18.112 -7.185 1.00 50.00 74 ALA A O 1
ATOM 558 N N . GLY A 1 75 ? -3.235 -16.853 -7.749 1.00 54.28 75 GLY A N 1
ATOM 559 C CA . GLY A 1 75 ? -3.529 -15.771 -6.802 1.00 54.28 75 GLY A CA 1
ATOM 560 C C . GLY A 1 75 ? -4.812 -15.015 -7.167 1.00 54.28 75 GLY A C 1
ATOM 561 O O . GLY A 1 75 ? -5.186 -14.940 -8.338 1.00 54.28 75 GLY A O 1
ATOM 562 N N . ARG A 1 76 ? -5.504 -14.455 -6.166 1.00 60.12 76 ARG A N 1
ATOM 563 C CA . ARG A 1 76 ? -6.607 -13.518 -6.416 1.00 60.12 76 ARG A CA 1
ATOM 564 C C . ARG A 1 76 ? -6.006 -12.153 -6.742 1.00 60.12 76 ARG A C 1
ATOM 566 O O . ARG A 1 76 ? -5.270 -11.597 -5.931 1.00 60.12 76 ARG A O 1
ATOM 573 N N . PHE A 1 77 ? -6.328 -11.621 -7.917 1.00 69.00 77 PHE A N 1
ATOM 574 C CA . PHE A 1 77 ? -6.090 -10.210 -8.187 1.00 69.00 77 PHE A CA 1
ATOM 575 C C . PHE A 1 77 ? -6.977 -9.369 -7.261 1.00 69.00 77 PHE A C 1
ATOM 577 O O . PHE A 1 77 ? -8.123 -9.767 -7.000 1.00 69.00 77 PHE A O 1
ATOM 584 N N . PRO A 1 78 ? -6.447 -8.260 -6.716 1.00 78.94 78 PRO A N 1
ATOM 585 C CA . PRO A 1 78 ? -7.264 -7.341 -5.947 1.00 78.94 78 PRO A CA 1
ATOM 586 C C . PRO A 1 78 ? -8.387 -6.793 -6.813 1.00 78.94 78 PRO A C 1
ATOM 588 O O . PRO A 1 78 ? -8.236 -6.629 -8.023 1.00 78.94 78 PRO A O 1
ATOM 591 N N . TRP A 1 79 ? -9.483 -6.421 -6.169 1.00 84.06 79 TRP A N 1
ATOM 592 C CA . TRP A 1 79 ? -10.382 -5.467 -6.792 1.00 84.06 79 TRP A CA 1
ATOM 593 C C . TRP A 1 79 ? -9.664 -4.140 -6.954 1.00 84.06 79 TRP A C 1
ATOM 595 O O . TRP A 1 79 ? -8.961 -3.688 -6.051 1.00 84.06 79 TRP A O 1
ATOM 605 N N . ARG A 1 80 ? -9.870 -3.509 -8.098 1.00 85.69 80 ARG A N 1
ATOM 606 C CA . ARG A 1 80 ? -9.373 -2.174 -8.380 1.00 85.69 80 ARG A CA 1
ATOM 607 C C . ARG A 1 80 ? -10.506 -1.167 -8.282 1.00 85.69 80 ARG A C 1
ATOM 609 O O . ARG A 1 80 ? -11.600 -1.430 -8.771 1.00 85.69 80 ARG A O 1
ATOM 616 N N . LEU A 1 81 ? -10.211 -0.007 -7.705 1.00 87.81 81 LEU A N 1
ATOM 617 C CA . LEU A 1 81 ? -11.025 1.198 -7.833 1.00 87.81 81 LEU A CA 1
ATOM 618 C C . LEU A 1 81 ? -10.147 2.412 -8.124 1.00 87.81 81 LEU A C 1
ATOM 620 O O . LEU A 1 81 ? -8.983 2.468 -7.722 1.00 87.81 81 LEU A O 1
ATOM 624 N N . PHE A 1 82 ? -10.712 3.388 -8.823 1.00 88.31 82 PHE A N 1
ATOM 625 C CA . PHE A 1 82 ? -10.038 4.628 -9.177 1.00 88.31 82 PHE A CA 1
ATOM 626 C C . PHE A 1 82 ? -10.711 5.821 -8.498 1.00 88.31 82 PHE A C 1
ATOM 628 O O . PHE A 1 82 ? -11.913 6.044 -8.646 1.00 88.31 82 PHE A O 1
ATOM 635 N N . ILE A 1 83 ? -9.912 6.598 -7.769 1.00 86.94 83 ILE A N 1
ATOM 636 C CA . ILE A 1 83 ? -10.301 7.847 -7.114 1.00 86.94 83 ILE A CA 1
ATOM 637 C C . ILE A 1 83 ? -9.665 8.981 -7.911 1.00 86.94 83 ILE A C 1
ATOM 639 O O . ILE A 1 83 ? -8.440 9.150 -7.894 1.00 86.94 83 ILE A O 1
ATOM 643 N N . ARG A 1 84 ? -10.469 9.777 -8.618 1.00 82.19 84 ARG A N 1
ATOM 644 C CA . ARG A 1 84 ? -9.908 10.824 -9.480 1.00 82.19 84 ARG A CA 1
ATOM 645 C C . ARG A 1 84 ? -9.410 12.024 -8.667 1.00 82.19 84 ARG A C 1
ATOM 647 O O . ARG A 1 84 ? -9.794 12.256 -7.517 1.00 82.19 84 ARG A O 1
ATOM 654 N N . ALA A 1 85 ? -8.481 12.778 -9.254 1.00 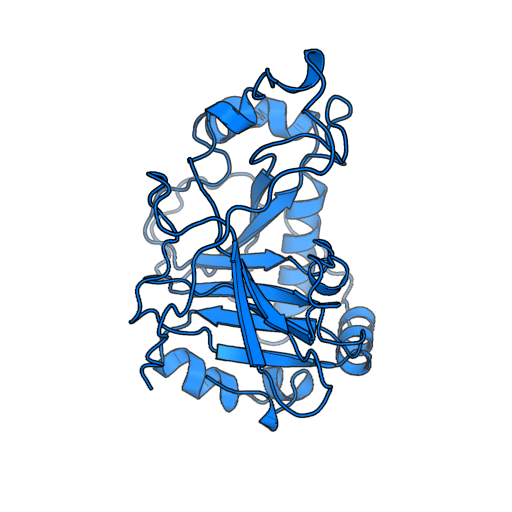83.44 85 ALA A N 1
ATOM 655 C CA . ALA A 1 85 ? -7.839 13.906 -8.579 1.00 83.44 85 ALA A CA 1
ATOM 656 C C . ALA A 1 85 ? -8.815 14.988 -8.050 1.00 83.44 85 ALA A C 1
ATOM 658 O O . ALA A 1 85 ? -8.600 15.453 -6.925 1.00 83.44 85 ALA A O 1
ATOM 659 N N . PRO A 1 86 ? -9.883 15.387 -8.775 1.00 82.00 86 PRO A N 1
ATOM 660 C CA . PRO A 1 86 ? -10.878 16.333 -8.262 1.00 82.00 86 PRO A CA 1
ATOM 661 C C . PRO A 1 86 ? -11.617 15.826 -7.017 1.00 82.00 86 PRO A C 1
ATOM 663 O O . PRO A 1 86 ? -11.777 16.573 -6.054 1.00 82.00 86 PRO A O 1
ATOM 666 N N . GLU A 1 87 ? -12.014 14.556 -6.996 1.00 82.50 87 GLU A N 1
ATOM 667 C CA . GLU A 1 87 ? -12.707 13.911 -5.880 1.00 82.50 87 GLU A CA 1
ATOM 668 C C . GLU A 1 87 ? -11.787 13.810 -4.656 1.00 82.50 87 GLU A C 1
ATOM 670 O O . GLU A 1 87 ? -12.200 14.110 -3.537 1.00 82.50 87 GLU A O 1
ATOM 675 N N . MET A 1 88 ? -10.498 13.510 -4.856 1.00 78.38 88 MET A N 1
ATOM 676 C CA . MET A 1 88 ? -9.501 13.600 -3.782 1.00 78.38 88 MET A CA 1
ATOM 677 C C . MET A 1 88 ? -9.349 15.021 -3.229 1.00 78.38 88 MET A C 1
ATOM 679 O O . MET A 1 88 ? -9.169 15.200 -2.021 1.00 78.38 88 MET A O 1
ATOM 683 N N . ALA A 1 89 ? -9.372 16.039 -4.091 1.00 77.81 89 ALA A N 1
ATOM 684 C CA . ALA A 1 89 ? -9.298 17.429 -3.656 1.00 77.81 89 ALA A CA 1
ATOM 685 C C . ALA A 1 89 ? -10.548 17.827 -2.854 1.00 77.81 89 ALA A C 1
ATOM 687 O O . ALA A 1 89 ? -10.416 18.466 -1.809 1.00 77.81 89 ALA A O 1
ATOM 688 N N . ALA A 1 90 ? -11.733 17.382 -3.282 1.00 77.50 90 ALA A N 1
ATOM 689 C CA . ALA A 1 90 ? -12.984 17.562 -2.550 1.00 77.50 90 ALA A CA 1
ATOM 690 C C . ALA A 1 90 ? -12.931 16.886 -1.170 1.00 77.50 90 ALA A C 1
ATOM 692 O O . ALA A 1 90 ? -13.196 17.540 -0.162 1.00 77.50 90 ALA A O 1
ATOM 693 N N . LEU A 1 91 ? -12.461 15.633 -1.097 1.00 75.50 91 LEU A N 1
ATOM 694 C CA . LEU A 1 91 ? -12.260 14.919 0.170 1.00 75.50 91 LEU A CA 1
ATOM 695 C C . LEU A 1 91 ? -11.363 15.707 1.131 1.00 75.50 91 LEU A C 1
ATOM 697 O O . LEU A 1 91 ? -11.683 15.828 2.312 1.00 75.50 91 LEU A O 1
ATOM 701 N N . ARG A 1 92 ? -10.264 16.287 0.635 1.00 73.50 92 ARG A N 1
ATOM 702 C CA . ARG A 1 92 ? -9.360 17.117 1.450 1.00 73.50 92 ARG A CA 1
ATOM 703 C C . ARG A 1 92 ? -10.005 18.424 1.913 1.00 73.50 92 ARG A C 1
ATOM 705 O O . ARG A 1 92 ? -9.646 18.905 2.980 1.00 73.50 92 ARG A O 1
ATOM 712 N N . GLY A 1 93 ? -10.905 19.004 1.122 1.00 64.31 93 GLY A N 1
ATOM 713 C CA . GLY A 1 93 ? -11.624 20.234 1.466 1.00 64.31 93 GLY A CA 1
ATOM 714 C C . GLY A 1 93 ? -12.711 20.035 2.525 1.00 64.31 93 GLY A C 1
ATOM 715 O O . GLY A 1 93 ? -13.005 20.958 3.277 1.00 64.31 93 GLY A O 1
ATOM 716 N N . GLU A 1 94 ? -13.270 18.828 2.621 1.00 66.19 94 GLU A N 1
ATOM 717 C CA . GLU A 1 94 ? -14.337 18.468 3.566 1.00 66.19 94 GLU A CA 1
ATOM 718 C C . GLU A 1 94 ? -13.840 18.083 4.973 1.00 66.19 94 GLU A C 1
ATOM 720 O O . GLU A 1 94 ? -14.652 17.734 5.829 1.00 66.19 94 GLU A O 1
ATOM 725 N N . THR A 1 95 ? -12.530 18.121 5.251 1.00 57.53 95 THR A N 1
ATOM 726 C CA . THR A 1 95 ? -11.994 17.695 6.556 1.00 57.53 95 THR A CA 1
ATOM 727 C C . THR A 1 95 ? -12.553 18.552 7.700 1.00 57.53 95 THR A C 1
ATOM 729 O O . THR A 1 95 ? -12.207 19.728 7.835 1.00 57.53 95 THR A O 1
ATOM 732 N N . CYS A 1 96 ? -13.388 17.956 8.555 1.00 53.22 96 CYS A N 1
ATOM 733 C CA . CYS A 1 96 ? -13.938 18.600 9.747 1.00 53.22 96 CYS A CA 1
ATOM 734 C C . CYS A 1 96 ? -12.907 18.593 10.888 1.00 53.22 96 CYS A C 1
ATOM 736 O O . CYS A 1 96 ? -12.368 17.545 11.236 1.00 53.22 96 CYS A O 1
ATOM 738 N N . GLY A 1 97 ? -12.655 19.754 11.503 1.00 48.16 97 GLY A N 1
ATOM 739 C CA . GLY A 1 97 ? -11.720 19.947 12.623 1.00 48.16 97 GLY A CA 1
ATOM 740 C C . GLY A 1 97 ? -12.182 19.351 13.961 1.00 48.16 97 GLY A C 1
ATOM 741 O O . GLY A 1 97 ? -12.231 20.060 14.963 1.00 48.16 97 GLY A O 1
ATOM 742 N N . GLY A 1 98 ? -12.544 18.067 13.982 1.00 48.72 98 GLY A N 1
ATOM 743 C CA . GLY A 1 98 ? -12.868 17.332 15.203 1.00 48.72 98 GLY A CA 1
ATOM 744 C C . GLY A 1 98 ? -11.613 17.013 16.016 1.00 48.72 98 GLY A C 1
ATOM 745 O O . GLY A 1 98 ? -10.589 16.605 15.468 1.00 48.72 98 GLY A O 1
ATOM 746 N N . ALA A 1 99 ? -11.681 17.200 17.334 1.00 44.09 99 ALA A N 1
ATOM 747 C CA . ALA A 1 99 ? -10.629 16.756 18.239 1.00 44.09 99 ALA A CA 1
ATOM 748 C C . ALA A 1 99 ? -10.684 15.224 18.367 1.00 44.09 99 ALA A C 1
ATOM 750 O O . ALA A 1 99 ? -11.671 14.682 18.862 1.00 44.09 99 ALA A O 1
ATOM 751 N N . ALA A 1 100 ? -9.633 14.532 17.922 1.00 44.47 100 ALA A N 1
ATOM 752 C CA . ALA A 1 100 ? -9.465 13.109 18.201 1.00 44.47 100 ALA A CA 1
ATOM 753 C C . ALA A 1 100 ? -9.083 12.882 19.665 1.00 44.47 100 ALA A C 1
ATOM 755 O O . ALA A 1 100 ? -8.438 13.718 20.305 1.00 44.47 100 ALA A O 1
ATOM 756 N N . ARG A 1 101 ? -9.494 11.726 20.186 1.00 40.56 101 ARG A N 1
ATOM 757 C CA . ARG A 1 101 ? -9.020 11.201 21.461 1.00 40.56 101 ARG A CA 1
ATOM 758 C C . ARG A 1 101 ? -7.848 10.262 21.143 1.00 40.56 101 ARG A C 1
ATOM 760 O O . ARG A 1 101 ? -8.076 9.304 20.401 1.00 40.56 101 ARG A O 1
ATOM 767 N N . PRO A 1 102 ? -6.635 10.485 21.679 1.00 33.53 102 PRO A N 1
ATOM 768 C CA . PRO A 1 102 ? -5.512 9.601 21.403 1.00 33.53 102 PRO A CA 1
ATOM 769 C C . PRO A 1 102 ? -5.854 8.178 21.841 1.00 33.53 102 PRO A C 1
ATOM 771 O O . PRO A 1 102 ? -6.262 7.996 22.993 1.00 33.53 102 PRO A O 1
ATOM 774 N N . PRO A 1 103 ? -5.650 7.152 20.994 1.00 41.50 103 PRO A N 1
ATOM 775 C CA . PRO A 1 103 ? -5.702 5.779 21.458 1.00 41.50 103 PRO A CA 1
ATOM 776 C C . PRO A 1 103 ? -4.446 5.537 22.299 1.00 41.50 103 PRO A C 1
ATOM 778 O O . PRO A 1 103 ? -3.369 5.206 21.791 1.00 41.50 103 PRO A O 1
ATOM 781 N N . THR A 1 104 ? -4.559 5.801 23.599 1.00 35.59 104 THR A N 1
ATOM 782 C CA . THR A 1 104 ? -3.571 5.438 24.611 1.00 35.59 104 THR A CA 1
ATOM 783 C C . THR A 1 104 ? -3.733 3.963 24.905 1.00 35.59 104 THR A C 1
ATOM 785 O O . THR A 1 104 ? -4.554 3.613 25.741 1.00 35.59 104 THR A O 1
ATOM 788 N N . ARG A 1 105 ? -2.906 3.144 24.243 1.00 35.88 105 ARG A N 1
ATOM 789 C CA . ARG A 1 105 ? -2.679 1.731 24.566 1.00 35.88 105 ARG A CA 1
ATOM 790 C C . ARG A 1 105 ? -3.909 0.849 24.311 1.00 35.88 105 ARG A C 1
ATOM 792 O O . ARG A 1 105 ? -5.003 1.112 24.793 1.00 35.88 105 ARG A O 1
ATOM 799 N N . TYR A 1 106 ? -3.725 -0.237 23.566 1.00 35.38 106 TYR A N 1
ATOM 800 C CA . TYR A 1 106 ? -4.697 -1.324 23.593 1.00 35.38 106 TYR A CA 1
ATOM 801 C C . TYR A 1 106 ? -4.565 -2.009 24.958 1.00 35.38 106 TYR A C 1
ATOM 803 O O . TYR A 1 106 ? -3.819 -2.966 25.135 1.00 35.38 106 TYR A O 1
ATOM 811 N N . GLU A 1 107 ? -5.183 -1.430 25.985 1.00 32.56 107 GLU A N 1
ATOM 812 C CA . GLU A 1 107 ? -5.511 -2.204 27.171 1.00 32.56 107 GLU A CA 1
ATOM 813 C C . GLU A 1 107 ? -6.615 -3.156 26.742 1.00 32.56 107 GLU A C 1
ATOM 815 O O . GLU A 1 107 ? -7.625 -2.705 26.199 1.00 32.56 107 GLU A O 1
ATOM 820 N N . ALA A 1 108 ? -6.372 -4.456 26.933 1.00 29.70 108 ALA A N 1
ATOM 821 C CA . ALA A 1 108 ? -7.303 -5.539 26.662 1.00 29.70 108 ALA A CA 1
ATOM 822 C C . ALA A 1 108 ? -8.669 -5.204 27.271 1.00 29.70 108 ALA A C 1
ATOM 824 O O . ALA A 1 108 ? -8.953 -5.469 28.441 1.00 29.70 108 ALA A O 1
ATOM 825 N N . THR A 1 109 ? -9.511 -4.555 26.476 1.00 34.09 109 THR A N 1
ATOM 826 C CA . THR A 1 109 ? -10.875 -4.243 26.850 1.00 34.09 109 THR A CA 1
ATOM 827 C C . THR A 1 109 ? -11.692 -5.492 26.559 1.00 34.09 109 THR A C 1
ATOM 829 O O . THR A 1 109 ? -11.433 -6.202 25.586 1.00 34.09 109 THR A O 1
ATOM 832 N N . PRO A 1 110 ? -12.653 -5.838 27.425 1.00 35.84 110 PRO A N 1
ATOM 833 C CA . PRO A 1 110 ? -13.383 -7.086 27.295 1.00 35.84 110 PRO A CA 1
ATOM 834 C C . PRO A 1 110 ? -14.131 -7.123 25.957 1.00 35.84 110 PRO A C 1
ATOM 836 O O . PRO A 1 110 ? -15.065 -6.353 25.752 1.00 35.84 110 PRO A O 1
ATOM 839 N N . LYS A 1 111 ? -13.685 -8.024 25.066 1.00 38.75 111 LYS A N 1
ATOM 840 C CA . LYS A 1 111 ? -14.336 -8.546 23.849 1.00 38.75 111 LYS A CA 1
ATOM 841 C C . LYS A 1 111 ? -15.531 -7.716 23.353 1.00 38.75 111 LYS A C 1
ATOM 843 O O . LYS A 1 111 ? -16.681 -8.155 23.448 1.00 38.75 111 LYS A O 1
ATOM 848 N N . ARG A 1 112 ? -15.283 -6.534 22.780 1.00 44.00 112 ARG A N 1
ATOM 849 C CA . ARG A 1 112 ? -16.272 -5.893 21.900 1.00 44.00 112 ARG A CA 1
ATOM 850 C C . ARG A 1 112 ? -16.161 -6.573 20.539 1.00 44.00 112 ARG A C 1
ATOM 852 O O . ARG A 1 112 ? -15.179 -6.386 19.842 1.00 44.00 112 ARG A O 1
ATOM 859 N N . LYS A 1 113 ? -17.176 -7.360 20.178 1.00 45.22 113 LYS A N 1
ATOM 860 C CA . LYS A 1 113 ? -17.174 -8.246 19.001 1.00 45.22 113 LYS A CA 1
ATOM 861 C C . LYS A 1 113 ? -17.052 -7.560 17.628 1.00 45.22 113 LYS A C 1
ATOM 863 O O . LYS A 1 113 ? -17.008 -8.295 16.663 1.00 45.22 113 LYS A O 1
ATOM 868 N N . HIS A 1 114 ? -17.019 -6.224 17.530 1.00 51.47 114 HIS A N 1
ATOM 869 C CA . HIS A 1 114 ? -17.011 -5.485 16.253 1.00 51.47 114 HIS A CA 1
ATOM 870 C C . HIS A 1 114 ? -16.357 -4.095 16.388 1.00 51.47 114 HIS A C 1
ATOM 872 O O . HIS A 1 114 ? -17.019 -3.069 16.203 1.00 51.47 114 HIS A O 1
ATOM 878 N N . LEU A 1 115 ? -15.089 -4.019 16.797 1.00 54.75 115 LEU A N 1
ATOM 879 C CA . LEU A 1 115 ? -14.336 -2.763 16.712 1.00 54.75 115 LEU A CA 1
ATOM 880 C C . LEU A 1 115 ? -13.524 -2.773 15.418 1.00 54.75 115 LEU A C 1
ATOM 882 O O . LEU A 1 115 ? -12.519 -3.457 15.356 1.00 54.75 115 LEU A O 1
ATOM 886 N N . TRP A 1 116 ? -13.928 -1.994 14.416 1.00 61.22 116 TRP A N 1
ATOM 887 C CA . TRP A 1 116 ? -13.124 -1.834 13.205 1.00 61.22 116 TRP A CA 1
ATOM 888 C C . TRP A 1 116 ? -11.953 -0.903 13.488 1.00 61.22 116 TRP A C 1
ATOM 890 O O . TRP A 1 116 ? -12.147 0.277 13.803 1.00 61.22 116 TRP A O 1
ATOM 900 N N . VAL A 1 117 ? -10.741 -1.430 13.378 1.00 69.44 117 VAL A N 1
ATOM 901 C CA . VAL A 1 117 ? -9.519 -0.636 13.502 1.00 69.44 117 VAL A CA 1
ATOM 902 C C . VAL A 1 117 ? -8.799 -0.548 12.165 1.00 69.44 117 VAL A C 1
ATOM 904 O O . VAL A 1 117 ? -8.689 -1.534 11.443 1.00 69.44 117 VAL A O 1
ATOM 907 N N . ALA A 1 118 ? -8.319 0.649 11.840 1.00 74.69 118 ALA A N 1
ATOM 908 C CA . ALA A 1 118 ? -7.460 0.899 10.698 1.00 74.69 118 ALA A CA 1
ATOM 909 C C . ALA A 1 118 ? -6.004 0.719 11.123 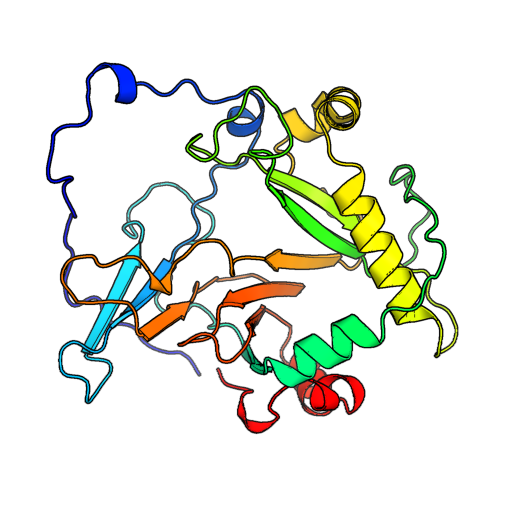1.00 74.69 118 ALA A C 1
ATOM 911 O O . ALA A 1 118 ? -5.513 1.439 12.000 1.00 74.69 118 ALA A O 1
ATOM 912 N N . LEU A 1 119 ? -5.316 -0.218 10.484 1.00 74.94 119 LEU A N 1
ATOM 913 C CA . LEU A 1 119 ? -3.895 -0.435 10.689 1.00 74.94 119 LEU A CA 1
ATOM 914 C C . LEU A 1 119 ? -3.082 0.199 9.565 1.00 74.94 119 LEU A C 1
ATOM 916 O O . LEU A 1 119 ? -3.371 -0.007 8.390 1.00 74.94 119 LEU A O 1
ATOM 920 N N . LEU A 1 120 ? -2.071 0.988 9.932 1.00 82.75 120 LEU A N 1
ATOM 921 C CA . LEU A 1 120 ? -1.323 1.837 9.006 1.00 82.75 120 LEU A CA 1
ATOM 922 C C . LEU A 1 120 ? 0.190 1.716 9.245 1.00 82.75 120 LEU A C 1
ATOM 924 O O . LEU A 1 120 ? 0.674 2.179 10.281 1.00 82.75 120 LEU A O 1
ATOM 928 N N . PRO A 1 121 ? 0.979 1.169 8.305 1.00 83.06 121 PRO A N 1
ATOM 929 C CA . PRO A 1 121 ? 2.429 1.179 8.402 1.00 83.06 121 PRO A CA 1
ATOM 930 C C . PRO A 1 121 ? 2.974 2.591 8.146 1.00 83.06 121 PRO A C 1
ATOM 932 O O . PRO A 1 121 ? 2.744 3.206 7.103 1.00 83.06 121 PRO A O 1
ATOM 935 N N . VAL A 1 122 ? 3.739 3.116 9.101 1.00 87.38 122 VAL A N 1
ATOM 936 C CA . VAL A 1 122 ? 4.353 4.446 9.041 1.00 87.38 122 VAL A CA 1
ATOM 937 C C . VAL A 1 122 ? 5.837 4.323 8.709 1.00 87.38 122 VAL A C 1
ATOM 939 O O . VAL A 1 122 ? 6.602 3.730 9.462 1.00 87.38 122 VAL A O 1
ATOM 942 N N . ASN A 1 123 ? 6.266 4.938 7.603 1.00 88.19 123 ASN A N 1
ATOM 943 C CA . ASN A 1 123 ? 7.673 4.968 7.191 1.00 88.19 123 ASN A CA 1
ATOM 944 C C . ASN A 1 123 ? 8.535 5.770 8.185 1.00 88.19 123 ASN A C 1
ATOM 946 O O . ASN A 1 123 ? 8.300 6.965 8.400 1.00 88.19 123 ASN A O 1
ATOM 950 N N . LEU A 1 124 ? 9.557 5.121 8.747 1.00 88.94 124 LEU A N 1
ATOM 951 C CA . LEU A 1 124 ? 10.415 5.683 9.792 1.00 88.94 124 LEU A CA 1
ATOM 952 C C . LEU A 1 124 ? 11.585 6.518 9.257 1.00 88.94 124 LEU A C 1
ATOM 954 O O . LEU A 1 124 ? 12.140 7.329 9.994 1.00 88.94 124 LEU A O 1
ATOM 958 N N . ARG A 1 125 ? 11.941 6.385 7.972 1.00 88.50 125 ARG A N 1
ATOM 959 C CA . ARG A 1 125 ? 13.154 6.995 7.386 1.00 88.50 125 ARG A CA 1
ATOM 960 C C . ARG A 1 125 ? 13.208 8.516 7.474 1.00 88.50 125 ARG A C 1
ATOM 962 O O . ARG A 1 125 ? 14.281 9.091 7.449 1.00 88.50 125 ARG A O 1
ATOM 969 N N . LYS A 1 126 ? 12.049 9.175 7.520 1.00 88.88 126 LYS A N 1
ATOM 970 C CA . LYS A 1 126 ? 11.944 10.641 7.631 1.00 88.88 126 LYS A CA 1
ATOM 971 C C . LYS A 1 126 ? 11.635 11.114 9.056 1.00 88.88 126 LYS A C 1
ATOM 973 O O . LYS A 1 126 ? 11.380 12.297 9.252 1.00 88.88 126 LYS A O 1
ATOM 978 N N . ARG A 1 127 ? 11.562 10.191 10.020 1.00 90.00 127 ARG A N 1
ATOM 979 C CA . ARG A 1 127 ? 11.105 10.436 11.401 1.00 90.00 127 ARG A CA 1
ATOM 980 C C . ARG A 1 127 ? 12.180 10.158 12.448 1.00 90.00 127 ARG A C 1
ATOM 982 O O . ARG A 1 127 ? 12.020 10.563 13.595 1.00 90.00 127 ARG A O 1
ATOM 989 N N . ILE A 1 128 ? 13.238 9.463 12.049 1.00 87.38 128 ILE A N 1
ATOM 990 C CA . ILE A 1 128 ? 14.402 9.126 12.860 1.00 87.38 128 ILE A CA 1
ATOM 991 C C . ILE A 1 128 ? 15.610 9.712 12.132 1.00 87.38 128 ILE A C 1
ATOM 993 O O . ILE A 1 128 ? 15.808 9.423 10.954 1.00 87.38 128 ILE A O 1
ATOM 997 N N . GLU A 1 129 ? 16.361 10.575 12.812 1.00 86.19 129 GLU A N 1
ATOM 998 C CA . GLU A 1 129 ? 17.463 11.359 12.231 1.00 86.19 129 GLU A CA 1
ATOM 999 C C . GLU A 1 129 ? 18.604 10.464 11.732 1.00 86.19 129 GLU A C 1
ATOM 1001 O O . GLU A 1 129 ? 19.239 10.743 10.719 1.00 86.19 129 GLU A O 1
ATOM 1006 N N . GLU A 1 130 ? 18.810 9.336 12.405 1.00 84.56 130 GLU A N 1
ATOM 1007 C CA . GLU A 1 130 ? 19.815 8.332 12.084 1.00 84.56 130 GLU A CA 1
ATOM 1008 C C . GLU A 1 130 ? 19.514 7.579 10.778 1.00 84.56 130 GLU A C 1
ATOM 1010 O O . GLU A 1 130 ? 20.381 6.880 10.246 1.00 84.56 130 GLU A O 1
ATOM 1015 N N . PHE A 1 131 ? 18.295 7.697 10.243 1.00 85.00 131 PHE A N 1
ATOM 1016 C CA . PHE A 1 131 ? 17.907 7.048 9.000 1.00 85.00 131 PHE A CA 1
ATOM 1017 C C . PHE A 1 131 ? 18.006 7.998 7.810 1.00 85.00 131 PHE A C 1
ATOM 1019 O O . PHE A 1 131 ? 17.543 9.134 7.822 1.00 85.00 131 PHE A O 1
ATOM 1026 N N . SER A 1 132 ? 18.571 7.481 6.722 1.00 83.31 132 SER A N 1
ATOM 1027 C CA . SER A 1 132 ? 18.536 8.145 5.427 1.00 83.31 132 SER A CA 1
ATOM 1028 C C . SER A 1 132 ? 17.299 7.709 4.639 1.00 83.31 132 SER A C 1
ATOM 1030 O O . SER A 1 132 ? 16.751 6.620 4.839 1.00 83.31 132 SER A O 1
ATOM 1032 N N . SER A 1 133 ? 16.896 8.512 3.654 1.00 79.50 133 SER A N 1
ATOM 1033 C CA . SER A 1 133 ? 15.878 8.098 2.677 1.00 79.50 133 SER A CA 1
ATOM 1034 C C . SER A 1 133 ? 16.285 6.852 1.882 1.00 79.50 133 SER A C 1
ATOM 1036 O O . SER A 1 133 ? 15.413 6.155 1.371 1.00 79.50 133 SER A O 1
ATOM 1038 N N . LEU A 1 134 ? 17.587 6.567 1.807 1.00 78.50 134 LEU A N 1
ATOM 1039 C CA . LEU A 1 134 ? 18.178 5.432 1.101 1.00 78.50 134 LEU A CA 1
ATOM 1040 C C . LEU A 1 134 ? 18.440 4.229 2.016 1.00 78.50 134 LEU A C 1
ATOM 1042 O O . LEU A 1 134 ? 18.985 3.227 1.556 1.00 78.50 134 LEU A O 1
ATOM 1046 N N . SER A 1 135 ? 18.080 4.308 3.302 1.00 79.50 135 SER A N 1
ATOM 1047 C CA . SER A 1 135 ? 18.295 3.203 4.233 1.00 79.50 135 SER A CA 1
ATOM 1048 C C . SER A 1 135 ? 17.535 1.965 3.755 1.00 79.50 135 SER A C 1
ATOM 1050 O O . SER A 1 135 ? 16.348 2.035 3.424 1.00 79.50 135 SER A O 1
ATOM 1052 N N . PHE A 1 136 ? 18.232 0.835 3.698 1.00 76.62 136 PHE A N 1
ATOM 1053 C CA . PHE A 1 136 ? 17.685 -0.439 3.241 1.00 76.62 136 PHE A CA 1
ATOM 1054 C C . PHE A 1 136 ? 16.897 -1.135 4.360 1.00 76.62 136 PHE A C 1
ATOM 1056 O O . PHE A 1 136 ? 17.228 -0.948 5.525 1.00 76.62 136 PHE A O 1
ATOM 1063 N N . GLY A 1 137 ? 15.884 -1.931 3.994 1.00 76.94 137 GLY A N 1
ATOM 1064 C CA . GLY A 1 137 ? 15.121 -2.778 4.919 1.00 76.94 137 GLY A CA 1
ATOM 1065 C C . GLY A 1 137 ? 13.701 -2.293 5.281 1.00 76.94 137 GLY A C 1
ATOM 1066 O O . GLY A 1 137 ? 13.186 -1.312 4.731 1.00 76.94 137 GLY A O 1
ATOM 1067 N N . ASN A 1 138 ? 13.048 -3.012 6.191 1.00 80.06 138 ASN A N 1
ATOM 1068 C CA . ASN A 1 138 ? 11.688 -2.811 6.691 1.00 80.06 138 ASN A CA 1
ATOM 1069 C C . ASN A 1 138 ? 11.636 -1.758 7.817 1.00 80.06 138 ASN A C 1
ATOM 1071 O O . ASN A 1 138 ? 11.247 -2.024 8.950 1.00 80.06 138 ASN A O 1
ATOM 1075 N N . LEU A 1 139 ? 11.988 -0.512 7.485 1.00 84.31 139 LEU A N 1
ATOM 1076 C CA . LEU A 1 139 ? 11.930 0.634 8.404 1.00 84.31 139 LEU A CA 1
ATOM 1077 C C . LEU A 1 139 ? 10.518 1.239 8.482 1.00 84.31 139 LEU A C 1
ATOM 1079 O O . LEU A 1 139 ? 10.280 2.366 8.025 1.00 84.31 139 LEU A O 1
ATOM 1083 N N . ALA A 1 140 ? 9.578 0.474 9.036 1.00 85.00 140 ALA A N 1
ATOM 1084 C CA . ALA A 1 140 ? 8.188 0.872 9.231 1.00 85.00 140 ALA A CA 1
ATOM 1085 C C . ALA A 1 140 ? 7.671 0.479 10.624 1.00 85.00 140 ALA A C 1
ATOM 1087 O O . ALA A 1 140 ? 8.166 -0.461 11.236 1.00 85.00 140 ALA A O 1
ATOM 1088 N N . TYR A 1 141 ? 6.666 1.205 11.113 1.00 86.00 141 TYR A N 1
ATOM 1089 C CA . TYR A 1 141 ? 5.958 0.889 12.356 1.00 86.00 141 TYR A CA 1
ATOM 1090 C C . TYR A 1 141 ? 4.450 1.004 12.137 1.00 86.00 141 TYR A C 1
ATOM 1092 O O . TYR A 1 141 ? 3.980 2.044 11.668 1.00 86.00 141 TYR A O 1
ATOM 1100 N N . ALA A 1 142 ? 3.699 -0.048 12.445 1.00 83.69 142 ALA A N 1
ATOM 1101 C CA . ALA A 1 142 ? 2.252 -0.071 12.328 1.00 83.69 142 ALA A CA 1
ATOM 1102 C C . ALA A 1 142 ? 1.610 0.740 13.455 1.00 83.69 142 ALA A C 1
ATOM 1104 O O . ALA A 1 142 ? 1.907 0.557 14.633 1.00 83.69 142 ALA A O 1
ATOM 1105 N N . VAL A 1 143 ? 0.697 1.635 13.092 1.00 86.00 143 VAL A N 1
ATOM 1106 C CA . VAL A 1 143 ? -0.163 2.327 14.050 1.00 86.00 143 VAL A CA 1
ATOM 1107 C C . VAL A 1 143 ? -1.600 1.893 13.872 1.00 86.00 143 VAL A C 1
ATOM 1109 O O . VAL A 1 143 ? -2.056 1.654 12.757 1.00 86.00 143 VAL A O 1
ATOM 1112 N N . VAL A 1 144 ? -2.314 1.855 14.989 1.00 82.81 144 VAL A N 1
ATOM 1113 C CA . VAL A 1 144 ? -3.743 1.566 15.029 1.00 82.81 144 VAL A CA 1
ATOM 1114 C C . VAL A 1 144 ? -4.508 2.872 15.208 1.00 82.81 144 VAL A C 1
ATOM 1116 O O . VAL A 1 144 ? -4.176 3.680 16.087 1.00 82.81 144 VAL A O 1
ATOM 1119 N N . ALA A 1 145 ? -5.527 3.067 14.380 1.00 82.88 145 ALA A N 1
ATOM 1120 C CA . ALA A 1 145 ? -6.526 4.114 14.513 1.00 82.88 145 ALA A CA 1
ATOM 1121 C C . ALA A 1 145 ? -7.915 3.478 14.612 1.00 82.88 145 ALA A C 1
ATOM 1123 O O . ALA A 1 145 ? -8.226 2.523 13.906 1.00 82.88 145 ALA A O 1
ATOM 1124 N N . SER A 1 146 ? -8.759 4.009 15.485 1.00 75.38 146 SER A N 1
ATOM 1125 C CA . SER A 1 146 ? -10.138 3.552 15.645 1.00 75.38 146 SER A CA 1
ATOM 1126 C C . SER A 1 146 ? -11.081 4.741 15.792 1.00 75.38 146 SER A C 1
ATOM 1128 O O . SER A 1 146 ? -10.652 5.855 16.112 1.00 75.38 146 SER A O 1
ATOM 1130 N N . ALA A 1 147 ? -12.364 4.495 15.547 1.00 69.06 147 ALA A N 1
ATOM 1131 C CA . ALA A 1 147 ? -13.460 5.401 15.864 1.00 69.06 147 ALA A CA 1
ATOM 1132 C C . ALA A 1 147 ? -14.555 4.592 16.577 1.00 69.06 147 ALA A C 1
ATOM 1134 O O . ALA A 1 147 ? -14.779 3.427 16.238 1.00 69.06 147 ALA A O 1
ATOM 1135 N N . GLU A 1 148 ? -15.216 5.169 17.586 1.00 62.44 148 GLU A N 1
ATOM 1136 C CA . GLU A 1 148 ? -16.313 4.464 18.256 1.00 62.44 148 GLU A CA 1
ATOM 1137 C C . GLU A 1 148 ? -17.551 4.384 17.339 1.00 62.44 148 GLU A C 1
ATOM 1139 O O . GLU A 1 148 ? -17.825 5.318 16.579 1.00 62.44 148 GLU A O 1
ATOM 1144 N N . PRO A 1 149 ? -18.344 3.296 17.403 1.00 53.22 149 PRO A N 1
ATOM 1145 C CA . PRO A 1 149 ? -19.619 3.227 16.696 1.00 53.22 149 PRO A CA 1
ATOM 1146 C C . PRO A 1 149 ? -20.602 4.283 17.243 1.00 53.22 149 PRO A C 1
ATOM 1148 O O . PRO A 1 149 ? -21.226 4.082 18.282 1.00 53.22 149 PRO A O 1
ATOM 1151 N N . GLY A 1 150 ? -20.740 5.416 16.549 1.00 50.69 150 GLY A N 1
ATOM 1152 C CA . GLY A 1 150 ? -21.652 6.519 16.888 1.00 50.69 150 GLY A CA 1
ATOM 1153 C C . GLY A 1 150 ? -22.521 6.975 15.707 1.00 50.69 150 GLY A C 1
ATOM 1154 O O . GLY A 1 150 ? -22.200 6.711 14.546 1.00 50.69 150 GLY A O 1
ATOM 1155 N N . THR A 1 151 ? -23.654 7.629 15.998 1.00 40.31 151 THR A N 1
ATOM 1156 C CA . THR A 1 151 ? -24.710 8.008 15.034 1.00 40.31 151 THR A CA 1
ATOM 1157 C C . THR A 1 151 ? -24.191 8.807 13.833 1.00 40.31 151 THR A C 1
ATOM 1159 O O . THR A 1 151 ? -23.347 9.692 13.966 1.00 40.31 151 THR A O 1
ATOM 1162 N N . ALA A 1 152 ? -24.720 8.475 12.652 1.00 42.56 152 ALA A N 1
ATOM 1163 C CA . ALA A 1 152 ? -24.314 8.980 11.344 1.00 42.56 152 ALA A CA 1
ATOM 1164 C C . ALA A 1 152 ? -24.200 10.518 11.297 1.00 42.56 152 ALA A C 1
ATOM 1166 O O . ALA A 1 152 ? -25.172 11.230 11.532 1.00 42.56 152 ALA A O 1
ATOM 1167 N N . GLY A 1 153 ? -22.991 11.007 11.003 1.00 43.56 153 GLY A N 1
ATOM 1168 C CA . GLY A 1 153 ? -22.679 12.431 10.837 1.00 43.56 153 GLY A CA 1
ATOM 1169 C C . GLY A 1 153 ? -21.271 12.825 11.306 1.00 43.56 153 GLY A C 1
ATOM 1170 O O . GLY A 1 153 ? -20.635 13.649 10.659 1.00 43.56 153 GLY A O 1
ATOM 1171 N N . GLY A 1 154 ? -20.750 12.201 12.375 1.00 53.34 154 GLY A N 1
ATOM 1172 C CA . GLY A 1 154 ? -19.430 12.519 12.970 1.00 53.34 154 GLY A CA 1
ATOM 1173 C C . GLY A 1 154 ? -18.284 11.542 12.651 1.00 53.34 154 GLY A C 1
ATOM 1174 O O . GLY A 1 154 ? -17.112 11.882 12.794 1.00 53.34 154 GLY A O 1
ATOM 1175 N N . ARG A 1 155 ? -18.610 10.345 12.141 1.00 66.56 155 ARG A N 1
ATOM 1176 C CA . ARG A 1 155 ? -17.684 9.199 12.018 1.00 66.56 155 ARG A CA 1
ATOM 1177 C C . ARG A 1 155 ? -16.439 9.461 11.160 1.00 66.56 155 ARG A C 1
ATOM 1179 O O . ARG A 1 155 ? -15.355 8.996 11.500 1.00 66.56 155 ARG A O 1
ATOM 1186 N N . ARG A 1 156 ? -16.575 10.204 10.054 1.00 72.56 156 ARG A N 1
ATOM 1187 C CA . ARG A 1 156 ? -15.461 10.459 9.123 1.00 72.56 156 ARG A CA 1
ATOM 1188 C C . ARG A 1 156 ? -14.418 11.401 9.719 1.00 72.56 156 ARG A C 1
ATOM 1190 O O . ARG A 1 156 ? -13.239 11.072 9.705 1.00 72.56 156 ARG A O 1
ATOM 1197 N N . GLY A 1 157 ? -14.845 12.543 10.260 1.00 74.88 157 GLY A N 1
ATOM 1198 C CA . GLY A 1 157 ? -13.928 13.518 10.860 1.00 74.88 157 GLY A CA 1
ATOM 1199 C C . GLY A 1 157 ? -13.196 12.950 12.077 1.00 74.88 157 GLY A C 1
ATOM 1200 O O . GLY A 1 157 ? -11.998 13.167 12.233 1.00 74.88 157 GLY A O 1
ATOM 1201 N N . GLU A 1 158 ? -13.891 12.158 12.896 1.00 76.19 158 GLU A N 1
ATOM 1202 C CA . GLU A 1 158 ? -13.290 11.448 14.031 1.00 76.19 158 GLU A CA 1
ATOM 1203 C C . GLU A 1 158 ? -12.238 10.428 13.581 1.00 76.19 158 GLU A C 1
ATOM 1205 O O . GLU A 1 158 ? -11.125 10.426 14.109 1.00 76.19 158 GLU A O 1
ATOM 1210 N N . LEU A 1 159 ? -12.548 9.604 12.572 1.00 78.50 159 LEU A N 1
ATOM 1211 C CA . LEU A 1 159 ? -11.597 8.633 12.032 1.00 78.50 159 LEU A CA 1
ATOM 1212 C C . LEU A 1 159 ? -10.392 9.323 11.378 1.00 78.50 159 LEU A C 1
ATOM 1214 O O . LEU A 1 159 ? -9.254 8.943 11.638 1.00 78.50 159 LEU A O 1
ATOM 1218 N N . GLU A 1 160 ? -10.615 10.366 10.577 1.00 79.56 160 GLU A N 1
ATOM 1219 C CA . GLU A 1 160 ? -9.542 11.157 9.965 1.00 79.56 160 GLU A CA 1
ATOM 1220 C C . GLU A 1 160 ? -8.627 11.787 11.023 1.00 79.56 160 GLU A C 1
ATOM 1222 O O . GLU A 1 160 ? -7.401 11.778 10.876 1.00 79.56 160 GLU A O 1
ATOM 1227 N N . ALA A 1 161 ? -9.204 12.326 12.099 1.00 81.44 161 ALA A N 1
ATOM 1228 C CA . ALA A 1 161 ? -8.448 12.898 13.202 1.00 81.44 161 ALA A CA 1
ATOM 1229 C C . ALA A 1 161 ? -7.660 11.814 13.962 1.00 81.44 161 ALA A C 1
ATOM 1231 O O . ALA A 1 161 ? -6.476 12.017 14.237 1.00 81.44 161 ALA A O 1
ATOM 1232 N N . SER A 1 162 ? -8.273 10.653 14.219 1.00 83.94 162 SER A N 1
ATOM 1233 C CA . SER A 1 162 ? -7.651 9.490 14.869 1.00 83.94 162 SER A CA 1
ATOM 1234 C C . SER A 1 162 ? -6.463 8.962 14.057 1.00 83.94 162 SER A C 1
ATOM 1236 O O . SER A 1 162 ? -5.355 8.833 14.579 1.00 83.94 162 SER A O 1
ATOM 1238 N N . VAL A 1 163 ? -6.639 8.782 12.743 1.00 84.88 163 VAL A N 1
ATOM 1239 C CA . VAL A 1 163 ? -5.568 8.406 11.804 1.00 84.88 163 VAL A CA 1
ATOM 1240 C C . VAL A 1 163 ? -4.445 9.441 11.816 1.00 84.88 163 VAL A C 1
ATOM 1242 O O . VAL A 1 163 ? -3.268 9.094 11.942 1.00 84.88 163 VAL A O 1
ATOM 1245 N N . ARG A 1 164 ? -4.785 10.731 11.715 1.00 87.56 164 ARG A N 1
ATOM 1246 C CA . ARG A 1 164 ? -3.797 11.816 11.691 1.00 87.56 164 ARG A CA 1
ATOM 1247 C C . ARG A 1 164 ? -2.984 11.859 12.976 1.00 87.56 164 ARG A C 1
ATOM 1249 O O . ARG A 1 164 ? -1.766 12.018 12.916 1.00 87.56 164 ARG A O 1
ATOM 1256 N N . GLU A 1 165 ? -3.634 11.731 14.123 1.00 88.31 165 GLU A N 1
ATOM 1257 C CA . GLU A 1 165 ? -2.971 11.689 15.420 1.00 88.31 165 GLU A CA 1
ATOM 1258 C C . GLU A 1 165 ? -2.071 10.457 15.547 1.00 88.31 165 GLU A C 1
ATOM 1260 O O . GLU A 1 165 ? -0.890 10.603 15.882 1.00 88.31 165 GLU A O 1
ATOM 1265 N N . ALA A 1 166 ? -2.589 9.274 15.199 1.00 87.75 166 ALA A N 1
ATOM 1266 C CA . ALA A 1 166 ? -1.865 8.011 15.255 1.00 87.75 166 ALA A CA 1
ATOM 1267 C C . ALA A 1 166 ? -0.595 8.029 14.393 1.00 87.75 166 ALA A C 1
ATOM 1269 O O . ALA A 1 166 ? 0.454 7.570 14.837 1.00 87.75 166 ALA A O 1
ATOM 1270 N N . VAL A 1 167 ? -0.654 8.617 13.196 1.00 89.56 167 VAL A N 1
ATOM 1271 C CA . VAL A 1 167 ? 0.506 8.773 12.305 1.00 89.56 167 VAL A CA 1
ATOM 1272 C C . VAL A 1 167 ? 1.442 9.892 12.776 1.00 89.56 167 VAL A C 1
ATOM 1274 O O . VAL A 1 167 ? 2.659 9.808 12.590 1.00 89.56 167 VAL A O 1
ATOM 1277 N N . ARG A 1 168 ? 0.918 10.975 13.362 1.00 90.56 168 ARG A N 1
ATOM 1278 C CA . ARG A 1 168 ? 1.728 12.124 13.800 1.00 90.56 168 ARG A CA 1
ATOM 1279 C C . ARG A 1 168 ? 2.589 11.795 15.015 1.00 90.56 168 ARG A C 1
ATOM 1281 O O . ARG A 1 168 ? 3.722 12.257 15.053 1.00 90.56 168 ARG A O 1
ATOM 1288 N N . ARG A 1 169 ? 2.080 11.007 15.968 1.00 89.88 169 ARG A N 1
ATOM 1289 C CA . ARG A 1 169 ? 2.803 10.659 17.208 1.00 89.88 169 ARG A CA 1
ATOM 1290 C C . ARG A 1 169 ? 4.066 9.824 16.991 1.00 89.88 169 ARG A C 1
ATOM 1292 O O . ARG A 1 169 ? 4.896 9.778 17.885 1.00 89.88 169 ARG A O 1
ATOM 1299 N N . VAL A 1 170 ? 4.208 9.155 15.843 1.00 90.06 170 VAL A N 1
ATOM 1300 C CA . VAL A 1 170 ? 5.369 8.298 15.569 1.00 90.06 170 VAL A CA 1
ATOM 1301 C C . VAL A 1 170 ? 6.601 9.160 15.312 1.00 90.06 170 VAL A C 1
ATOM 1303 O O . VAL A 1 170 ? 6.760 9.736 14.234 1.00 90.06 170 VAL A O 1
ATOM 1306 N N . ASP A 1 171 ? 7.484 9.220 16.297 1.00 90.38 171 ASP A N 1
ATOM 1307 C CA . ASP A 1 171 ? 8.806 9.830 16.222 1.00 90.38 171 ASP A CA 1
ATOM 1308 C C . ASP A 1 171 ? 9.824 9.001 17.028 1.00 90.38 171 ASP A C 1
ATOM 1310 O O . ASP A 1 171 ? 9.482 7.988 17.648 1.00 90.38 171 ASP A O 1
ATOM 1314 N N . ALA A 1 172 ? 11.089 9.425 17.022 1.00 88.44 172 ALA A N 1
ATOM 1315 C CA . ALA A 1 172 ? 12.149 8.742 17.760 1.00 88.44 172 ALA A CA 1
ATOM 1316 C C . ALA A 1 172 ? 11.888 8.658 19.278 1.00 88.44 172 ALA A C 1
ATOM 1318 O O . ALA A 1 172 ? 12.378 7.737 19.926 1.00 88.44 172 ALA A O 1
ATOM 1319 N N . LYS A 1 173 ? 11.134 9.597 19.869 1.00 90.56 173 LYS A N 1
ATOM 1320 C CA . LYS A 1 173 ? 10.809 9.578 21.301 1.00 90.56 173 LYS A CA 1
ATOM 1321 C C . LYS A 1 173 ? 9.723 8.546 21.584 1.00 90.56 173 LYS A C 1
ATOM 1323 O O . LYS A 1 173 ? 9.911 7.713 22.460 1.00 90.56 173 LYS A O 1
ATOM 1328 N N . TYR A 1 174 ? 8.635 8.572 20.823 1.00 89.31 174 TYR A N 1
ATOM 1329 C CA . TYR A 1 174 ? 7.541 7.615 20.944 1.00 89.31 174 TYR A CA 1
ATOM 1330 C C . TYR A 1 174 ? 8.032 6.175 20.764 1.00 89.31 174 TYR A C 1
ATOM 1332 O O . TYR A 1 174 ? 7.668 5.297 21.537 1.00 89.31 174 TYR A O 1
ATOM 1340 N N . LEU A 1 175 ? 8.915 5.934 19.790 1.00 87.31 175 LEU A N 1
ATOM 1341 C CA . LEU A 1 175 ? 9.424 4.590 19.508 1.00 87.31 175 LEU A CA 1
ATOM 1342 C C . LEU A 1 175 ? 10.362 4.041 20.588 1.00 87.31 175 LEU A C 1
ATOM 1344 O O . LEU A 1 175 ? 10.440 2.824 20.738 1.00 87.31 175 LEU A O 1
ATOM 1348 N N . LYS A 1 176 ? 11.024 4.898 21.380 1.00 86.00 176 LYS A N 1
ATOM 1349 C CA . LYS A 1 176 ? 11.790 4.440 22.556 1.00 86.00 176 LYS A CA 1
ATOM 1350 C C . LYS A 1 176 ? 10.886 3.747 23.569 1.00 86.00 176 LYS A C 1
ATOM 1352 O O . LYS A 1 176 ? 11.274 2.722 24.119 1.00 86.00 176 LYS A O 1
ATOM 1357 N N . ASP A 1 177 ? 9.669 4.256 23.741 1.00 87.06 177 ASP A N 1
ATOM 1358 C CA . ASP A 1 177 ? 8.671 3.668 24.637 1.00 87.06 177 ASP A CA 1
ATOM 1359 C C . ASP A 1 177 ? 7.994 2.422 24.028 1.00 87.06 177 ASP A C 1
ATOM 1361 O O . ASP A 1 177 ? 7.247 1.734 24.716 1.00 87.06 177 ASP A O 1
ATOM 1365 N N . GLN A 1 178 ? 8.231 2.127 22.743 1.00 83.56 178 GLN A N 1
ATOM 1366 C CA . GLN A 1 178 ? 7.664 0.989 22.002 1.00 83.56 178 GLN A CA 1
ATOM 1367 C C . GLN A 1 178 ? 8.734 -0.029 21.578 1.00 83.56 178 GLN A C 1
ATOM 1369 O O . GLN A 1 178 ? 8.514 -0.807 20.649 1.00 83.56 178 GLN A O 1
ATOM 1374 N N . ILE A 1 179 ? 9.902 -0.026 22.231 1.00 80.75 179 ILE A N 1
ATOM 1375 C CA . ILE A 1 179 ? 11.060 -0.825 21.809 1.00 80.75 179 ILE A CA 1
ATOM 1376 C C . ILE A 1 179 ? 10.753 -2.326 21.741 1.00 80.75 179 ILE A C 1
ATOM 1378 O O . ILE A 1 179 ? 11.205 -2.989 20.816 1.00 80.75 179 ILE A O 1
ATOM 1382 N N . GLU A 1 180 ? 9.943 -2.854 22.660 1.00 80.00 180 GLU A N 1
ATOM 1383 C CA . GLU A 1 180 ? 9.544 -4.268 22.662 1.00 80.00 180 GLU A CA 1
ATOM 1384 C C . GLU A 1 180 ? 8.718 -4.621 21.419 1.00 80.00 180 GLU A C 1
ATOM 1386 O O . GLU A 1 180 ? 9.030 -5.591 20.736 1.00 80.00 180 GLU A O 1
ATOM 1391 N N . VAL A 1 181 ? 7.738 -3.781 21.067 1.00 77.88 181 VAL A N 1
ATOM 1392 C CA . VAL A 1 181 ? 6.905 -3.946 19.860 1.00 77.88 181 VAL A CA 1
ATOM 1393 C C . VAL A 1 181 ? 7.746 -3.817 18.589 1.00 77.88 181 VAL A C 1
ATOM 1395 O O . VAL A 1 181 ? 7.533 -4.512 17.597 1.00 77.88 181 VAL A O 1
ATOM 1398 N N . LEU A 1 182 ? 8.727 -2.916 18.603 1.00 77.31 182 LEU A N 1
ATOM 1399 C CA . LEU A 1 182 ? 9.646 -2.720 17.489 1.00 77.31 182 LEU A CA 1
ATOM 1400 C C . LEU A 1 182 ? 10.548 -3.949 17.292 1.00 77.31 182 LEU A C 1
ATOM 1402 O O . LEU A 1 182 ? 10.746 -4.392 16.164 1.00 77.31 182 LEU A O 1
ATOM 1406 N N . LEU A 1 183 ? 11.045 -4.523 18.391 1.00 76.31 183 LEU A N 1
ATOM 1407 C CA . LEU A 1 183 ? 11.853 -5.743 18.410 1.00 76.31 183 LEU A CA 1
ATOM 1408 C C . LEU A 1 183 ? 11.054 -6.996 18.032 1.00 76.31 183 LEU A C 1
ATOM 1410 O O . LEU A 1 183 ? 11.632 -7.920 17.469 1.00 76.31 183 LEU A O 1
ATOM 1414 N N . SER A 1 184 ? 9.743 -7.021 18.287 1.00 71.75 184 SER A N 1
ATOM 1415 C CA . SER A 1 184 ? 8.837 -8.069 17.796 1.00 71.75 184 SER A CA 1
ATOM 1416 C C . SER A 1 184 ? 8.369 -7.840 16.354 1.00 71.75 184 SER A C 1
ATOM 1418 O O . SER A 1 184 ? 7.505 -8.561 15.862 1.00 71.75 184 SER A O 1
ATOM 1420 N N . GLY A 1 185 ? 8.919 -6.829 15.679 1.00 68.94 185 GLY A N 1
ATOM 1421 C CA . GLY A 1 185 ? 8.791 -6.628 14.244 1.00 68.94 185 GLY A CA 1
ATOM 1422 C C . GLY A 1 185 ? 7.956 -5.453 13.793 1.00 68.94 185 GLY A C 1
ATOM 1423 O O . GLY A 1 185 ? 7.852 -5.260 12.584 1.00 68.94 185 GLY A O 1
ATOM 1424 N N . GLY A 1 186 ? 7.394 -4.659 14.713 1.00 64.50 186 GLY A N 1
ATOM 1425 C CA . GLY A 1 186 ? 6.752 -3.357 14.465 1.00 64.50 186 GLY A CA 1
ATOM 1426 C C . GLY A 1 186 ? 5.519 -3.362 13.549 1.00 64.50 186 GLY A C 1
ATOM 1427 O O . GLY A 1 186 ? 4.764 -2.397 13.538 1.00 64.50 186 GLY A O 1
ATOM 1428 N N . LEU A 1 187 ? 5.327 -4.436 12.792 1.00 61.78 187 LEU A N 1
ATOM 1429 C CA . LEU A 1 187 ? 4.257 -4.760 11.860 1.00 61.78 187 LEU A CA 1
ATOM 1430 C C . LEU A 1 187 ? 3.557 -6.061 12.273 1.00 61.78 187 LEU A C 1
ATOM 1432 O O . LEU A 1 187 ? 2.621 -6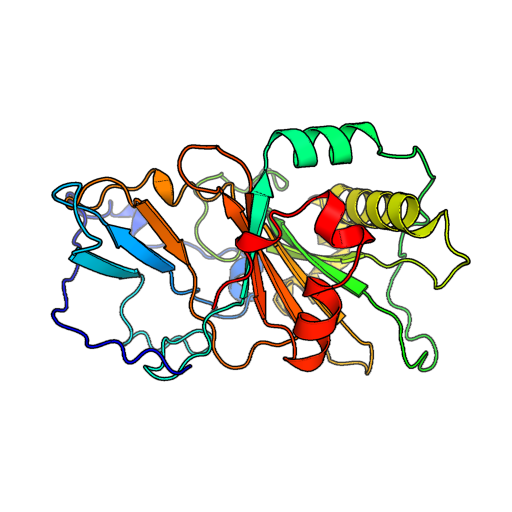.473 11.608 1.00 61.78 187 LEU A O 1
ATOM 1436 N N . ALA A 1 188 ? 4.033 -6.734 13.323 1.00 59.72 188 ALA A N 1
ATOM 1437 C CA . ALA A 1 188 ? 3.381 -7.909 13.874 1.00 59.72 188 ALA A CA 1
ATOM 1438 C C . ALA A 1 188 ? 2.346 -7.470 14.914 1.00 59.72 188 ALA A C 1
ATOM 1440 O O . ALA A 1 188 ? 2.648 -6.658 15.791 1.00 59.72 188 ALA A O 1
ATOM 1441 N N . TRP A 1 189 ? 1.146 -8.031 14.833 1.00 60.91 189 TRP A N 1
ATOM 1442 C CA . TRP A 1 189 ? 0.127 -7.946 15.874 1.00 60.91 189 TRP A CA 1
ATOM 1443 C C . TRP A 1 189 ? -0.460 -9.333 16.116 1.00 60.91 189 TRP A C 1
ATOM 1445 O O . TRP A 1 189 ? -0.434 -10.200 15.241 1.00 60.91 189 TRP A O 1
ATOM 1455 N N . GLU A 1 190 ? -0.963 -9.543 17.325 1.00 57.91 190 GLU A N 1
ATOM 1456 C CA . GLU A 1 190 ? -1.687 -10.758 17.679 1.00 57.91 190 GLU A CA 1
ATOM 1457 C C . GLU A 1 190 ? -3.168 -10.583 17.334 1.00 57.91 190 GLU A C 1
ATOM 1459 O O . GLU A 1 190 ? -3.736 -9.516 17.563 1.00 57.91 190 GLU A O 1
ATOM 1464 N N . ASP A 1 191 ? -3.784 -11.628 16.778 1.00 60.56 191 ASP A N 1
ATOM 1465 C CA . ASP A 1 191 ? -5.238 -11.701 16.634 1.00 60.56 191 ASP A CA 1
ATOM 1466 C C . ASP A 1 191 ? -5.864 -11.842 18.026 1.00 60.56 191 ASP A C 1
ATOM 1468 O O . ASP A 1 191 ? -5.797 -12.887 18.678 1.00 60.56 191 ASP A O 1
ATOM 1472 N N . ASP A 1 192 ? -6.440 -10.749 18.502 1.00 63.19 192 ASP A N 1
ATOM 1473 C CA . ASP A 1 192 ? -7.101 -10.625 19.793 1.00 63.19 192 ASP A CA 1
ATOM 1474 C C . ASP A 1 192 ? -8.636 -10.733 19.681 1.00 63.19 192 ASP A C 1
ATOM 1476 O O . ASP A 1 192 ? -9.359 -10.518 20.664 1.00 63.19 192 ASP A O 1
ATOM 1480 N N . GLY A 1 193 ? -9.144 -11.119 18.503 1.00 60.22 193 GLY A N 1
ATOM 1481 C CA . GLY A 1 193 ? -10.569 -11.226 18.205 1.00 60.22 193 GLY A CA 1
ATOM 1482 C C . GLY A 1 193 ? -11.241 -9.891 17.871 1.00 60.22 193 GLY A C 1
ATOM 1483 O O . GLY A 1 193 ? -12.451 -9.758 18.088 1.00 60.22 193 GLY A O 1
ATOM 1484 N N . VAL A 1 194 ? -10.473 -8.909 17.392 1.00 65.94 194 VAL A N 1
ATOM 1485 C CA . VAL A 1 194 ? -10.955 -7.630 16.856 1.00 65.94 194 VAL A CA 1
ATOM 1486 C C . VAL A 1 194 ? -10.977 -7.671 15.325 1.00 65.94 194 VAL A C 1
ATOM 1488 O O . VAL A 1 194 ? -10.007 -8.080 14.696 1.00 65.94 194 VAL A O 1
ATOM 1491 N N . ASP A 1 195 ? -12.071 -7.204 14.714 1.00 71.00 195 ASP A N 1
ATOM 1492 C CA . ASP A 1 195 ? -12.165 -7.057 13.256 1.00 71.00 195 ASP A CA 1
ATOM 1493 C C . ASP A 1 195 ? -11.211 -5.940 12.777 1.00 71.00 195 ASP A C 1
ATOM 1495 O O . ASP A 1 195 ? -11.436 -4.752 13.025 1.00 71.00 195 ASP A O 1
ATOM 1499 N N . THR A 1 196 ? -10.129 -6.291 12.086 1.00 74.19 196 THR A N 1
ATOM 1500 C CA . THR A 1 196 ? -9.141 -5.325 11.584 1.00 74.19 196 THR A CA 1
ATOM 1501 C C . THR A 1 196 ? -9.330 -5.041 10.094 1.00 74.19 196 THR A C 1
ATOM 1503 O O . THR A 1 196 ? -9.760 -5.894 9.320 1.00 74.19 196 THR A O 1
ATOM 1506 N N . MET A 1 197 ? -9.004 -3.813 9.687 1.00 81.06 197 MET A N 1
ATOM 1507 C CA . MET A 1 197 ? -8.818 -3.434 8.290 1.00 81.06 197 MET A CA 1
ATOM 1508 C C . MET A 1 197 ? -7.439 -2.798 8.140 1.00 81.06 197 MET A C 1
ATOM 1510 O O . MET A 1 197 ? -7.100 -1.821 8.812 1.00 81.06 197 MET A O 1
ATOM 1514 N N . GLU A 1 198 ? -6.636 -3.342 7.245 1.00 81.88 198 GLU A N 1
ATOM 1515 C CA . GLU A 1 198 ? -5.278 -2.890 6.998 1.00 81.88 198 GLU A CA 1
ATOM 1516 C C . GLU A 1 198 ? -5.219 -1.978 5.780 1.00 81.88 198 GLU A C 1
ATOM 1518 O O . GLU A 1 198 ? -5.810 -2.249 4.735 1.00 81.88 198 GLU A O 1
ATOM 1523 N N . PHE A 1 199 ? -4.460 -0.894 5.908 1.00 86.75 199 PHE A N 1
ATOM 1524 C CA . PHE A 1 199 ? -4.283 0.093 4.858 1.00 86.75 199 PHE A CA 1
ATOM 1525 C C . PHE A 1 199 ? -2.799 0.362 4.635 1.00 86.75 199 PHE A C 1
ATOM 1527 O O . PHE A 1 199 ? -2.065 0.662 5.573 1.00 86.75 199 PHE A O 1
ATOM 1534 N N . SER A 1 200 ? -2.353 0.340 3.381 1.00 85.06 200 SER A N 1
ATOM 1535 C CA . SER A 1 200 ? -0.993 0.716 2.989 1.00 85.06 200 SER A CA 1
ATOM 1536 C C . SER A 1 200 ? -1.011 1.802 1.914 1.00 85.06 200 SER A C 1
ATOM 1538 O O . SER A 1 200 ? -1.903 1.841 1.073 1.00 85.06 200 SER A O 1
ATOM 1540 N N . GLU A 1 201 ? -0.029 2.702 1.928 1.00 85.94 201 GLU A N 1
ATOM 1541 C CA . GLU A 1 201 ? 0.055 3.847 1.009 1.00 85.94 201 GLU A CA 1
ATOM 1542 C C . GLU A 1 201 ? 1.361 3.777 0.211 1.00 85.94 201 GLU A C 1
ATOM 1544 O O . GLU A 1 201 ? 2.455 3.841 0.775 1.00 85.94 201 GLU A O 1
ATOM 1549 N N . TRP A 1 202 ? 1.239 3.560 -1.096 1.00 85.12 202 TRP A N 1
ATOM 1550 C CA . TRP A 1 202 ? 2.319 3.207 -2.016 1.00 85.12 202 TRP A CA 1
ATOM 1551 C C . TRP A 1 202 ? 2.503 4.225 -3.152 1.00 85.12 202 TRP A C 1
ATOM 1553 O O . TRP A 1 202 ? 3.445 4.099 -3.936 1.00 85.12 202 TRP A O 1
ATOM 1563 N N . SER A 1 203 ? 1.686 5.284 -3.229 1.00 80.19 203 SER A N 1
ATOM 1564 C CA . SER A 1 203 ? 1.778 6.320 -4.276 1.00 80.19 203 SER A CA 1
ATOM 1565 C C . SER A 1 203 ? 3.128 7.039 -4.302 1.00 80.19 203 SER A C 1
ATOM 1567 O O . SER A 1 203 ? 3.526 7.627 -5.302 1.00 80.19 203 SER A O 1
ATOM 1569 N N . ARG A 1 204 ? 3.885 6.978 -3.203 1.00 78.62 204 ARG A N 1
ATOM 1570 C CA . ARG A 1 204 ? 5.190 7.639 -3.068 1.00 78.62 204 ARG A CA 1
ATOM 1571 C C . ARG A 1 204 ? 6.383 6.739 -3.365 1.00 78.62 204 ARG A C 1
ATOM 1573 O O . ARG A 1 204 ? 7.515 7.201 -3.226 1.00 78.62 204 ARG A O 1
ATOM 1580 N N . LEU A 1 205 ? 6.156 5.487 -3.763 1.00 77.31 205 LEU A N 1
ATOM 1581 C CA . LEU A 1 205 ? 7.231 4.549 -4.097 1.00 77.31 205 LEU A CA 1
ATOM 1582 C C . LEU A 1 205 ? 7.833 4.803 -5.487 1.00 77.31 205 LEU A C 1
ATOM 1584 O O . LEU A 1 205 ? 8.912 4.297 -5.778 1.00 77.31 205 LEU A O 1
ATOM 1588 N N . GLY A 1 206 ? 7.184 5.620 -6.328 1.00 77.00 206 GLY A N 1
ATOM 1589 C CA . GLY A 1 206 ? 7.717 6.006 -7.638 1.00 77.00 206 GLY A CA 1
ATOM 1590 C C . GLY A 1 206 ? 7.766 4.853 -8.642 1.00 77.00 206 GLY A C 1
ATOM 1591 O O . GLY A 1 206 ? 8.644 4.825 -9.502 1.00 77.00 206 GLY A O 1
ATOM 1592 N N . MET A 1 207 ? 6.833 3.904 -8.537 1.00 77.50 207 MET A N 1
ATOM 1593 C CA . MET A 1 207 ? 6.831 2.681 -9.349 1.00 77.50 207 MET A CA 1
ATOM 1594 C C . MET A 1 207 ? 6.725 2.989 -10.851 1.00 77.50 207 MET A C 1
ATOM 1596 O O . MET A 1 207 ? 7.447 2.396 -11.644 1.00 77.50 207 MET A O 1
ATOM 1600 N N . HIS A 1 208 ? 5.968 4.025 -11.226 1.00 79.06 208 HIS A N 1
ATOM 1601 C CA . HIS A 1 208 ? 5.825 4.511 -12.610 1.00 79.06 208 HIS A CA 1
ATOM 1602 C C . HIS A 1 208 ? 7.040 5.277 -13.162 1.00 79.06 208 HIS A C 1
ATOM 1604 O O . HIS A 1 208 ? 7.021 5.738 -14.299 1.00 79.06 208 HIS A O 1
ATOM 1610 N N . LYS A 1 209 ? 8.102 5.460 -12.364 1.00 80.88 209 LYS A N 1
ATOM 1611 C CA . LYS A 1 209 ? 9.307 6.231 -12.741 1.00 80.88 209 LYS A CA 1
ATOM 1612 C C . LYS A 1 209 ? 10.529 5.356 -13.007 1.00 80.88 209 LYS A C 1
ATOM 1614 O O . LYS A 1 209 ? 11.607 5.887 -13.268 1.00 80.88 209 LYS A O 1
ATOM 1619 N N . THR A 1 210 ? 10.383 4.039 -12.895 1.00 77.50 210 THR A N 1
ATOM 1620 C CA . THR A 1 210 ? 11.509 3.105 -12.977 1.00 77.50 210 THR A CA 1
ATOM 1621 C C . THR A 1 210 ? 11.534 2.431 -14.342 1.00 77.50 210 THR A C 1
ATOM 1623 O O . THR A 1 210 ? 10.682 1.599 -14.632 1.00 77.50 210 THR A O 1
ATOM 1626 N N . ASP A 1 211 ? 12.520 2.785 -15.167 1.00 80.69 211 ASP A N 1
ATOM 1627 C CA . ASP A 1 211 ? 12.758 2.166 -16.474 1.00 80.69 211 ASP A CA 1
ATOM 1628 C C . ASP A 1 211 ? 13.842 1.085 -16.358 1.00 80.69 211 ASP A C 1
ATOM 1630 O O . ASP A 1 211 ? 14.979 1.363 -15.968 1.00 80.69 211 ASP A O 1
ATOM 1634 N N . PHE A 1 212 ? 13.481 -0.153 -16.693 1.00 74.88 212 PHE A N 1
ATOM 1635 C CA . PHE A 1 212 ? 14.388 -1.306 -16.698 1.00 74.88 212 PHE A CA 1
ATOM 1636 C C . PHE A 1 212 ? 15.008 -1.586 -18.080 1.00 74.88 212 PHE A C 1
ATOM 1638 O O . PHE A 1 212 ? 15.707 -2.581 -18.247 1.00 74.88 212 PHE A O 1
ATOM 1645 N N . GLY A 1 213 ? 14.767 -0.719 -19.068 1.00 77.56 213 GLY A N 1
ATOM 1646 C CA . GLY A 1 213 ? 15.137 -0.896 -20.475 1.00 77.56 213 GLY A CA 1
ATOM 1647 C C . GLY A 1 213 ? 13.954 -1.253 -21.383 1.00 77.56 213 GLY A C 1
ATOM 1648 O O . GLY A 1 213 ? 14.124 -1.328 -22.597 1.00 77.56 213 GLY A O 1
ATOM 1649 N N . TRP A 1 214 ? 12.759 -1.444 -20.812 1.00 76.06 214 TRP A N 1
ATOM 1650 C CA . TRP A 1 214 ? 11.505 -1.718 -21.533 1.00 76.06 214 TRP A CA 1
ATOM 1651 C C . TRP A 1 214 ? 10.583 -0.493 -21.624 1.00 76.06 214 TRP A C 1
ATOM 1653 O O . TRP A 1 214 ? 9.429 -0.617 -22.040 1.00 76.06 214 TRP A O 1
ATOM 1663 N N . GLY A 1 215 ? 11.083 0.682 -21.232 1.00 80.69 215 GLY A N 1
ATOM 1664 C CA . GLY A 1 215 ? 10.298 1.897 -21.072 1.00 80.69 215 GLY A CA 1
ATOM 1665 C C . GLY A 1 215 ? 9.676 1.999 -19.680 1.00 80.69 215 GLY A C 1
ATOM 1666 O O . GLY A 1 215 ? 9.836 1.127 -18.822 1.00 80.69 215 GLY A O 1
ATOM 1667 N N . LEU A 1 216 ? 8.951 3.093 -19.447 1.00 84.56 216 LEU A N 1
ATOM 1668 C CA . LEU A 1 216 ? 8.239 3.296 -18.189 1.00 84.56 216 LEU A CA 1
ATOM 1669 C C . LEU A 1 216 ? 7.051 2.325 -18.076 1.00 84.56 216 LEU A C 1
ATOM 1671 O O . LEU A 1 216 ? 6.358 2.096 -19.076 1.00 84.56 216 LEU A O 1
ATOM 1675 N N . PRO A 1 217 ? 6.784 1.773 -16.878 1.00 82.50 217 PRO A N 1
ATOM 1676 C CA . PRO A 1 217 ? 5.585 0.989 -16.641 1.00 82.50 217 PRO A CA 1
ATOM 1677 C C . PRO A 1 217 ? 4.359 1.831 -16.962 1.00 82.50 217 PRO A C 1
ATOM 1679 O O . PRO A 1 217 ? 4.280 2.999 -16.581 1.00 82.50 217 PRO A O 1
ATOM 1682 N N . VAL A 1 218 ? 3.403 1.226 -17.656 1.00 82.00 218 VAL A N 1
ATOM 1683 C CA . VAL A 1 218 ? 2.096 1.846 -17.866 1.00 82.00 218 VAL A CA 1
ATOM 1684 C C . VAL A 1 218 ? 1.156 1.578 -16.714 1.00 82.00 218 VAL A C 1
ATOM 1686 O O . VAL A 1 218 ? 0.195 2.308 -16.594 1.00 82.00 218 VAL A O 1
ATOM 1689 N N . TRP A 1 219 ? 1.404 0.519 -15.943 1.00 81.12 219 TRP A N 1
ATOM 1690 C CA . TRP A 1 219 ? 0.621 0.138 -14.778 1.00 81.12 219 TRP A CA 1
ATOM 1691 C C . TRP A 1 219 ? 1.459 -0.763 -13.866 1.00 81.12 219 TRP A C 1
ATOM 1693 O O . TRP A 1 219 ? 2.407 -1.418 -14.313 1.00 81.12 219 TRP A O 1
ATOM 1703 N N . HIS A 1 220 ? 1.096 -0.825 -12.591 1.00 78.94 220 HIS A N 1
ATOM 1704 C CA . HIS A 1 220 ? 1.721 -1.684 -11.597 1.00 78.94 220 HIS A CA 1
ATOM 1705 C C . HIS A 1 220 ? 0.650 -2.260 -10.669 1.00 78.94 220 HIS A C 1
ATOM 1707 O O . HIS A 1 220 ? -0.272 -1.551 -10.288 1.00 78.94 220 HIS A O 1
ATOM 1713 N N . CYS A 1 221 ? 0.805 -3.508 -10.236 1.00 77.31 221 CYS A N 1
ATOM 1714 C CA . CYS A 1 221 ? 0.016 -4.072 -9.147 1.00 77.31 221 CYS A CA 1
ATOM 1715 C C . CYS A 1 221 ? 0.844 -5.074 -8.336 1.00 77.31 221 CYS A C 1
ATOM 1717 O O . CYS A 1 221 ? 1.862 -5.582 -8.799 1.00 77.31 221 CYS A O 1
ATOM 1719 N N . THR A 1 222 ? 0.370 -5.413 -7.144 1.00 74.62 222 THR A N 1
ATOM 1720 C CA . THR A 1 222 ? 0.948 -6.486 -6.330 1.00 74.62 222 THR A CA 1
ATOM 1721 C C . THR A 1 222 ? -0.062 -7.625 -6.263 1.00 74.62 222 THR A C 1
ATOM 1723 O O . THR A 1 222 ? -1.057 -7.481 -5.562 1.00 74.62 222 THR A O 1
ATOM 1726 N N . PRO A 1 223 ? 0.128 -8.765 -6.940 1.00 69.50 223 PRO A N 1
ATOM 1727 C CA . PRO A 1 223 ? -0.737 -9.916 -6.723 1.00 69.50 223 PRO A CA 1
ATOM 1728 C C . PRO A 1 223 ? -0.430 -10.535 -5.356 1.00 69.50 223 PRO A C 1
ATOM 1730 O O . PRO A 1 223 ? 0.687 -10.978 -5.092 1.00 69.50 223 PRO A O 1
ATOM 1733 N N . MET A 1 224 ? -1.433 -10.581 -4.482 1.00 68.81 224 MET A N 1
ATOM 1734 C CA . MET A 1 224 ? -1.310 -11.148 -3.137 1.00 68.81 224 MET A CA 1
ATOM 1735 C C . MET A 1 224 ? -2.275 -12.319 -2.978 1.00 68.81 224 MET A C 1
ATOM 1737 O O . MET A 1 224 ? -3.410 -12.272 -3.453 1.00 68.81 224 MET A O 1
ATOM 1741 N N . LYS A 1 225 ? -1.819 -13.400 -2.340 1.00 62.25 225 LYS A N 1
ATOM 1742 C CA . LYS A 1 225 ? -2.644 -14.576 -2.048 1.00 62.25 225 LYS A CA 1
ATOM 1743 C C . LYS A 1 225 ? -2.970 -14.594 -0.556 1.00 62.25 225 LYS A C 1
ATOM 1745 O O . LYS A 1 225 ? -2.107 -14.272 0.248 1.00 62.25 225 LYS A O 1
ATOM 1750 N N . ASP A 1 226 ? -4.188 -15.013 -0.223 1.00 65.50 226 ASP A N 1
ATOM 1751 C CA . ASP A 1 226 ? -4.646 -15.255 1.152 1.00 65.50 226 ASP A CA 1
ATOM 1752 C C . ASP A 1 226 ? -4.722 -13.994 2.043 1.00 65.50 226 ASP A C 1
ATOM 1754 O O . ASP A 1 226 ? -4.716 -14.109 3.264 1.00 65.50 226 ASP A O 1
ATOM 1758 N N . LEU A 1 227 ? -4.830 -12.799 1.443 1.00 69.56 227 LEU A N 1
ATOM 1759 C CA . LEU A 1 227 ? -5.170 -11.575 2.173 1.00 69.56 227 LEU A CA 1
ATOM 1760 C C . LEU A 1 227 ? -6.677 -11.333 2.149 1.00 69.56 227 LEU A C 1
ATOM 1762 O O . LEU A 1 227 ? -7.323 -11.473 1.107 1.00 69.56 227 LEU A O 1
ATOM 1766 N N . GLU A 1 228 ? -7.205 -10.921 3.294 1.00 74.94 228 GLU A N 1
ATOM 1767 C CA . GLU A 1 228 ? -8.556 -10.401 3.476 1.00 74.94 228 GLU A CA 1
ATOM 1768 C C . GLU A 1 228 ? -8.467 -9.149 4.356 1.00 74.94 228 GLU A C 1
ATOM 1770 O O . GLU A 1 228 ? -7.552 -9.025 5.166 1.00 74.94 228 GLU A O 1
ATOM 1775 N N . ASN A 1 229 ? -9.395 -8.208 4.176 1.00 82.62 229 ASN A N 1
ATOM 1776 C CA . ASN A 1 229 ? -9.419 -6.921 4.877 1.00 82.62 229 ASN A CA 1
ATOM 1777 C C . ASN A 1 229 ? -8.141 -6.083 4.692 1.00 82.62 229 ASN A C 1
ATOM 1779 O O . ASN A 1 229 ? -7.695 -5.400 5.612 1.00 82.62 229 ASN A O 1
ATOM 1783 N N . PHE A 1 230 ? -7.571 -6.107 3.484 1.00 84.00 230 PHE A N 1
ATOM 1784 C CA . PHE A 1 230 ? -6.373 -5.341 3.139 1.00 84.00 230 PHE A CA 1
ATOM 1785 C C . PHE A 1 230 ? -6.643 -4.390 1.973 1.00 84.00 230 PHE A C 1
ATOM 1787 O O . PHE A 1 230 ? -7.242 -4.780 0.966 1.00 84.00 230 PHE A O 1
ATOM 1794 N N . VAL A 1 231 ? -6.177 -3.147 2.087 1.00 87.75 231 VAL A N 1
ATOM 1795 C CA . VAL A 1 231 ? -6.293 -2.118 1.049 1.00 87.75 231 VAL A CA 1
ATOM 1796 C C . VA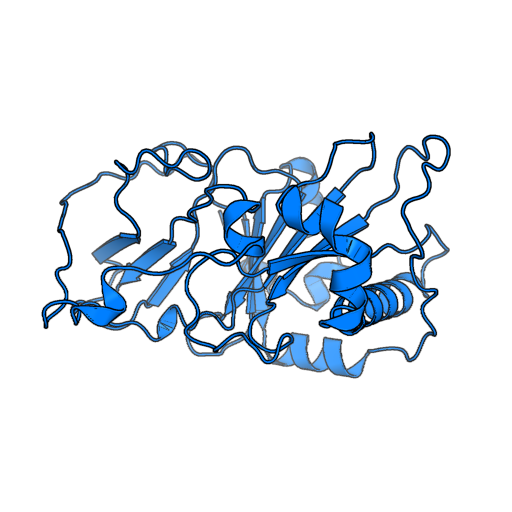L A 1 231 ? -4.947 -1.436 0.827 1.00 87.75 231 VAL A C 1
ATOM 1798 O O . VAL A 1 231 ? -4.293 -0.986 1.766 1.00 87.75 231 VAL A O 1
ATOM 1801 N N . VAL A 1 232 ? -4.541 -1.295 -0.432 1.00 87.31 232 VAL A N 1
ATOM 1802 C CA . VAL A 1 232 ? -3.351 -0.523 -0.819 1.00 87.31 232 VAL A CA 1
ATOM 1803 C C . VAL A 1 232 ? -3.759 0.630 -1.711 1.00 87.31 232 VAL A C 1
ATOM 1805 O O . VAL A 1 232 ? -4.468 0.422 -2.686 1.00 87.31 232 VAL A O 1
ATOM 1808 N N . PHE A 1 233 ? -3.265 1.828 -1.416 1.00 88.38 233 PHE A N 1
ATOM 1809 C CA . PHE A 1 233 ? -3.414 3.003 -2.269 1.00 88.38 233 PHE A CA 1
ATOM 1810 C C . PHE A 1 233 ? -2.160 3.207 -3.122 1.00 88.38 233 PHE A C 1
ATOM 1812 O O . PHE A 1 233 ? -1.063 3.339 -2.582 1.00 88.38 233 PHE A O 1
ATOM 1819 N N . GLY A 1 234 ? -2.316 3.248 -4.441 1.00 86.12 234 GLY A N 1
ATOM 1820 C CA . GLY A 1 234 ? -1.255 3.456 -5.424 1.00 86.12 234 GLY A CA 1
ATOM 1821 C C . GLY A 1 234 ? -1.441 4.742 -6.231 1.00 86.12 234 GLY A C 1
ATOM 1822 O O . GLY A 1 234 ? -2.534 5.296 -6.324 1.00 86.12 234 GLY A O 1
ATOM 1823 N N . GLU A 1 235 ? -0.359 5.232 -6.835 1.00 83.31 235 GLU A N 1
ATOM 1824 C CA . GLU A 1 235 ? -0.449 6.319 -7.814 1.00 83.31 235 GLU A CA 1
ATOM 1825 C C . GLU A 1 235 ? -1.113 5.781 -9.083 1.00 83.31 235 GLU A C 1
ATOM 1827 O O . GLU A 1 235 ? -0.674 4.762 -9.619 1.00 83.31 235 GLU A O 1
ATOM 1832 N N . ALA A 1 236 ? -2.155 6.460 -9.558 1.00 78.62 236 ALA A N 1
ATOM 1833 C CA . ALA A 1 236 ? -2.763 6.103 -10.828 1.00 78.62 236 ALA A CA 1
ATOM 1834 C C . ALA A 1 236 ? -1.960 6.660 -12.006 1.00 78.62 236 ALA A C 1
ATOM 1836 O O . ALA A 1 236 ? -1.306 7.706 -11.905 1.00 78.62 236 ALA A O 1
ATOM 1837 N N . ASP A 1 237 ? -2.070 5.981 -13.140 1.00 70.38 237 ASP A N 1
ATOM 1838 C CA . ASP A 1 237 ? -1.313 6.283 -14.347 1.00 70.38 237 ASP A CA 1
ATOM 1839 C C . ASP A 1 237 ? -1.447 7.761 -14.758 1.00 70.38 237 ASP A C 1
ATOM 1841 O O . ASP A 1 237 ? -2.529 8.359 -14.755 1.00 70.38 237 ASP A O 1
ATOM 1845 N N . GLY A 1 238 ? -0.312 8.379 -15.094 1.00 66.75 238 GLY A N 1
ATOM 1846 C CA . GLY A 1 238 ? -0.262 9.754 -15.598 1.00 66.75 238 GLY A CA 1
ATOM 1847 C C . GLY A 1 238 ? -0.684 10.844 -14.603 1.00 66.75 238 GLY A C 1
ATOM 1848 O O . GLY A 1 238 ? -0.900 11.980 -15.021 1.00 66.75 238 GLY A O 1
ATOM 1849 N N . GLY A 1 239 ? -0.809 10.534 -13.307 1.00 67.56 239 GLY A N 1
ATOM 1850 C CA . GLY A 1 239 ? -1.193 11.510 -12.281 1.00 67.56 239 GLY A CA 1
ATOM 1851 C C . GLY A 1 239 ? -2.683 11.867 -12.287 1.00 67.56 239 GLY A C 1
ATOM 1852 O O . GLY A 1 239 ? -3.076 12.883 -11.713 1.00 67.56 239 GLY A O 1
ATOM 1853 N N . ALA A 1 240 ? -3.524 11.044 -12.920 1.00 76.31 240 ALA A N 1
ATOM 1854 C CA . ALA A 1 240 ? -4.967 11.272 -13.016 1.00 76.31 240 ALA A CA 1
ATOM 1855 C C . ALA A 1 240 ? -5.705 11.131 -11.667 1.00 76.31 240 ALA A C 1
ATOM 1857 O O . ALA A 1 240 ? -6.851 11.570 -11.523 1.00 76.31 240 ALA A O 1
ATOM 1858 N N . GLY A 1 241 ? -5.063 10.529 -10.667 1.00 83.12 241 GLY A N 1
ATOM 1859 C CA . GLY A 1 241 ? -5.649 10.314 -9.355 1.00 83.12 241 GLY A CA 1
ATOM 1860 C C . GLY A 1 241 ? -4.899 9.265 -8.543 1.00 83.12 241 GLY A C 1
ATOM 1861 O O . GLY A 1 241 ? -3.676 9.151 -8.629 1.00 83.12 241 GLY A O 1
ATOM 1862 N N . MET A 1 242 ? -5.652 8.504 -7.757 1.00 87.50 242 MET A N 1
ATOM 1863 C CA . MET A 1 242 ? -5.169 7.397 -6.941 1.00 87.50 242 MET A CA 1
ATOM 1864 C C . MET A 1 242 ? -5.922 6.127 -7.325 1.00 87.50 242 MET A C 1
ATOM 1866 O O . MET A 1 242 ? -7.132 6.151 -7.541 1.00 87.50 242 MET A O 1
ATOM 1870 N N . GLU A 1 243 ? -5.210 5.017 -7.381 1.00 88.75 243 GLU A N 1
ATOM 1871 C CA . GLU A 1 243 ? -5.797 3.689 -7.487 1.00 88.75 243 GLU A CA 1
ATOM 1872 C C . GLU A 1 243 ? -5.867 3.073 -6.086 1.00 88.75 243 GLU A C 1
ATOM 1874 O O . GLU A 1 243 ? -4.979 3.308 -5.265 1.00 88.75 243 GLU A O 1
ATOM 1879 N N . ALA A 1 244 ? -6.901 2.292 -5.788 1.00 89.31 244 ALA A N 1
ATOM 1880 C CA . ALA A 1 244 ? -6.887 1.423 -4.621 1.00 89.31 244 ALA A CA 1
ATOM 1881 C C . ALA A 1 244 ? -7.066 -0.037 -5.035 1.00 89.31 244 ALA A C 1
ATOM 1883 O O . ALA A 1 244 ? -7.920 -0.360 -5.863 1.00 89.31 244 ALA A O 1
ATOM 1884 N N . TRP A 1 245 ? -6.252 -0.900 -4.436 1.00 88.38 245 TRP A N 1
ATOM 1885 C CA . TRP A 1 245 ? -6.288 -2.350 -4.573 1.00 88.38 245 TRP A CA 1
ATOM 1886 C C . TRP A 1 245 ? -6.872 -2.952 -3.301 1.00 88.38 245 TRP A C 1
ATOM 1888 O O . TRP A 1 245 ? -6.369 -2.678 -2.211 1.00 88.38 245 TRP A O 1
ATOM 1898 N N . LEU A 1 246 ? -7.934 -3.743 -3.434 1.00 88.38 246 LEU A N 1
ATOM 1899 C CA . LEU A 1 246 ? -8.734 -4.236 -2.322 1.00 88.38 246 LEU A CA 1
ATOM 1900 C C . LEU A 1 246 ? -8.762 -5.761 -2.316 1.00 88.38 246 LEU A C 1
ATOM 1902 O O . LEU A 1 246 ? -9.216 -6.405 -3.266 1.00 88.38 246 LEU A O 1
ATOM 1906 N N . TRP A 1 247 ? -8.338 -6.327 -1.194 1.00 86.44 247 TRP A N 1
ATOM 1907 C CA . TRP A 1 247 ? -8.491 -7.735 -0.859 1.00 86.44 247 TRP A CA 1
ATOM 1908 C C . TRP A 1 247 ? -9.589 -7.851 0.186 1.00 86.44 247 TRP A C 1
ATOM 1910 O O . TRP A 1 247 ? -9.325 -7.894 1.383 1.00 86.44 247 TRP A O 1
ATOM 1920 N N . LEU A 1 248 ? -10.837 -7.838 -0.277 1.00 86.00 248 LEU A N 1
ATOM 1921 C CA . LEU A 1 248 ? -12.023 -7.929 0.570 1.00 86.00 248 LEU A CA 1
ATOM 1922 C C . LEU A 1 248 ? -12.841 -9.183 0.228 1.00 86.00 248 LEU A C 1
ATOM 1924 O O . LEU A 1 248 ? -12.818 -9.632 -0.927 1.00 86.00 248 LEU A O 1
ATOM 1928 N N . PRO A 1 249 ? -13.598 -9.738 1.193 1.00 84.81 249 PRO A N 1
ATOM 1929 C CA . PRO A 1 249 ? -14.565 -10.792 0.912 1.00 84.81 249 PRO A CA 1
ATOM 1930 C C . PRO A 1 249 ? -15.541 -10.369 -0.193 1.00 84.81 249 PRO A C 1
ATOM 1932 O O . PRO A 1 249 ? -15.955 -9.210 -0.264 1.00 84.81 249 PRO A O 1
ATOM 1935 N N . GLY A 1 250 ? -15.938 -11.314 -1.052 1.00 82.69 250 GLY A N 1
ATOM 1936 C CA . GLY A 1 250 ? -16.777 -11.016 -2.221 1.00 82.69 250 GLY A CA 1
ATOM 1937 C C . GLY A 1 250 ? -18.087 -10.313 -1.853 1.00 82.69 250 GLY A C 1
ATOM 1938 O O . GLY A 1 250 ? -18.448 -9.321 -2.469 1.00 82.69 250 GLY A O 1
ATOM 1939 N N . GLU A 1 251 ? -18.744 -10.753 -0.781 1.00 85.31 251 GLU A N 1
ATOM 1940 C CA . GLU A 1 251 ? -19.968 -10.129 -0.261 1.00 85.31 251 GLU A CA 1
ATOM 1941 C C . GLU A 1 251 ? -19.777 -8.676 0.206 1.00 85.31 251 GLU A C 1
ATOM 1943 O O . GLU A 1 251 ? -20.681 -7.854 0.063 1.00 85.31 251 GLU A O 1
ATOM 1948 N N . VAL A 1 252 ? -18.598 -8.335 0.734 1.00 86.56 252 VAL A N 1
ATOM 1949 C CA . VAL A 1 252 ? -18.267 -6.964 1.142 1.00 86.56 252 VAL A CA 1
ATOM 1950 C C . VAL A 1 252 ? -18.053 -6.099 -0.096 1.00 86.56 252 VAL A C 1
ATOM 1952 O O . VAL A 1 252 ? -18.550 -4.977 -0.145 1.00 86.56 252 VAL A O 1
ATOM 1955 N N . MET A 1 253 ? -17.386 -6.632 -1.123 1.00 86.25 253 MET A N 1
ATOM 1956 C CA . MET A 1 253 ? -17.181 -5.927 -2.392 1.00 86.25 253 MET A CA 1
ATOM 1957 C C . MET A 1 253 ? -18.484 -5.648 -3.138 1.00 86.25 253 MET A C 1
ATOM 1959 O O . MET A 1 253 ? -18.666 -4.539 -3.638 1.00 86.25 253 MET A O 1
ATOM 1963 N N . GLU A 1 254 ? -19.411 -6.609 -3.167 1.00 86.12 254 GLU A N 1
ATOM 1964 C CA . GLU A 1 254 ? -20.732 -6.409 -3.778 1.00 86.12 254 GLU A CA 1
ATOM 1965 C C . GLU A 1 254 ? -21.554 -5.336 -3.053 1.00 86.12 254 GLU A C 1
ATOM 1967 O O . GLU A 1 254 ? -22.351 -4.646 -3.673 1.00 86.12 254 GLU A O 1
ATOM 1972 N N . ARG A 1 255 ? -21.335 -5.126 -1.752 1.00 88.00 255 ARG A N 1
ATOM 1973 C CA . ARG A 1 255 ? -21.951 -3.999 -1.036 1.00 88.00 255 ARG A CA 1
ATOM 1974 C C . ARG A 1 255 ? -21.234 -2.685 -1.318 1.00 88.00 255 ARG A C 1
ATOM 1976 O O . ARG A 1 255 ? -21.886 -1.665 -1.505 1.00 88.00 255 ARG A O 1
ATOM 1983 N N . LEU A 1 256 ? -19.903 -2.709 -1.365 1.00 86.94 256 LEU A N 1
ATOM 1984 C CA . LEU A 1 256 ? -19.074 -1.525 -1.589 1.00 86.94 256 LEU A CA 1
ATOM 1985 C C . LEU A 1 256 ? -19.340 -0.885 -2.960 1.00 86.94 256 LEU A C 1
ATOM 1987 O O . LEU A 1 256 ? -19.390 0.337 -3.065 1.00 86.94 256 LEU A O 1
ATOM 1991 N N . ARG A 1 257 ? -19.538 -1.702 -4.003 1.00 86.69 257 ARG A N 1
ATOM 1992 C CA . ARG A 1 257 ? -19.807 -1.226 -5.373 1.00 86.69 257 ARG A CA 1
ATOM 1993 C C . ARG A 1 257 ? -21.165 -0.536 -5.531 1.00 86.69 257 ARG A C 1
ATOM 1995 O O . ARG A 1 257 ? -21.365 0.177 -6.505 1.00 86.69 257 ARG A O 1
ATOM 2002 N N . GLU A 1 258 ? -22.102 -0.800 -4.625 1.00 88.50 258 GLU A N 1
ATOM 2003 C CA . GLU A 1 258 ? -23.449 -0.222 -4.643 1.00 88.50 258 GLU A CA 1
ATOM 2004 C C . GLU A 1 258 ? -23.591 0.923 -3.629 1.00 88.50 258 GLU A C 1
ATOM 2006 O O . GLU A 1 258 ? -24.626 1.588 -3.601 1.00 88.50 258 GLU A O 1
ATOM 2011 N N . ASP A 1 259 ? -22.567 1.172 -2.803 1.00 87.94 259 ASP A N 1
ATOM 2012 C CA . ASP A 1 259 ? -22.627 2.145 -1.715 1.00 87.94 259 ASP A CA 1
ATOM 2013 C C . ASP A 1 259 ? -22.587 3.590 -2.253 1.00 87.94 259 ASP A C 1
ATOM 2015 O O . ASP A 1 259 ? -21.559 4.031 -2.785 1.00 87.94 259 ASP A O 1
ATOM 2019 N N . PRO A 1 260 ? -23.664 4.382 -2.079 1.00 86.12 260 PRO A N 1
ATOM 2020 C CA . PRO A 1 260 ? -23.703 5.761 -2.549 1.00 86.12 260 PRO A CA 1
ATOM 2021 C C . PRO A 1 260 ? -22.653 6.667 -1.897 1.00 86.12 260 PRO A C 1
ATOM 2023 O O . PRO A 1 260 ? -22.269 7.660 -2.507 1.00 86.12 260 PRO A O 1
ATOM 2026 N N . GLU A 1 261 ? -22.188 6.381 -0.676 1.00 83.00 261 GLU A N 1
ATOM 2027 C CA . GLU A 1 261 ? -21.126 7.164 -0.032 1.00 83.00 261 GLU A CA 1
ATOM 2028 C C . GLU A 1 261 ? -19.768 6.925 -0.703 1.00 83.00 261 GLU A C 1
ATOM 2030 O O . GLU A 1 261 ? -18.981 7.862 -0.830 1.00 83.00 261 GLU A O 1
ATOM 2035 N N . VAL A 1 262 ? -19.518 5.708 -1.196 1.00 84.12 262 VAL A N 1
ATOM 2036 C CA . VAL A 1 262 ? -18.288 5.346 -1.920 1.00 84.12 262 VAL A CA 1
ATOM 2037 C C . VAL A 1 262 ? -18.337 5.854 -3.357 1.00 84.12 262 VAL A C 1
ATOM 2039 O O . VAL A 1 262 ? -17.400 6.514 -3.811 1.00 84.12 262 VAL A O 1
ATOM 2042 N N . LEU A 1 263 ? -19.453 5.6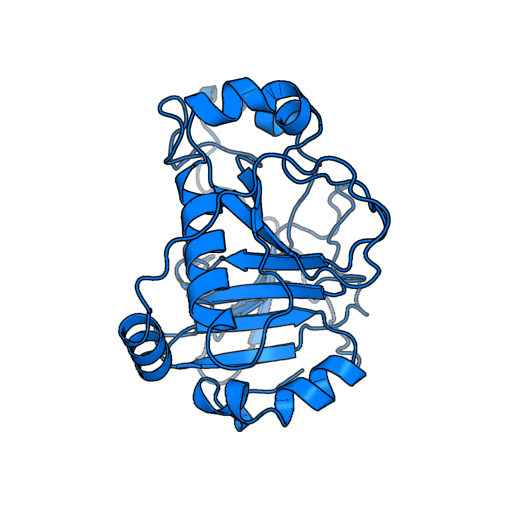21 -4.054 1.00 86.75 263 LEU A N 1
ATOM 2043 C CA . LEU A 1 263 ? -19.660 6.017 -5.453 1.00 86.75 263 LEU A CA 1
ATOM 2044 C C . LEU A 1 263 ? -19.594 7.534 -5.686 1.00 86.75 263 LEU A C 1
ATOM 2046 O O . LEU A 1 263 ? -19.429 7.978 -6.817 1.00 86.75 263 LEU A O 1
ATOM 2050 N N . ARG A 1 264 ? -19.674 8.348 -4.627 1.00 83.88 264 ARG A N 1
ATOM 2051 C CA . ARG A 1 264 ? -19.416 9.796 -4.696 1.00 83.88 264 ARG A CA 1
ATOM 2052 C C . ARG A 1 264 ? -17.964 10.150 -5.004 1.00 83.88 264 ARG A C 1
ATOM 2054 O O . ARG A 1 264 ? -17.715 11.263 -5.461 1.00 83.88 264 ARG A O 1
ATOM 2061 N N . PHE A 1 265 ? -17.024 9.257 -4.704 1.00 81.00 265 PHE A N 1
ATOM 2062 C CA . PHE A 1 265 ? -15.589 9.543 -4.761 1.00 81.00 265 PHE A CA 1
ATOM 2063 C C . PHE A 1 265 ? -14.813 8.618 -5.698 1.00 81.00 265 PHE A C 1
ATOM 2065 O O . PHE A 1 265 ? -13.663 8.913 -6.020 1.00 81.00 265 PHE A O 1
ATOM 2072 N N . VAL A 1 266 ? -15.422 7.514 -6.131 1.00 85.25 266 VAL A N 1
ATOM 2073 C CA . VAL A 1 266 ? -14.806 6.549 -7.045 1.00 85.25 266 VAL A CA 1
ATOM 2074 C C . VAL A 1 266 ? -15.496 6.574 -8.399 1.00 85.25 266 VAL A C 1
ATOM 2076 O O . VAL A 1 266 ? -16.680 6.887 -8.501 1.00 85.25 266 VAL A O 1
ATOM 2079 N N . ASP A 1 267 ? -14.763 6.209 -9.443 1.00 82.06 267 ASP A N 1
ATOM 2080 C CA . ASP A 1 267 ? -15.353 5.944 -10.749 1.00 82.06 267 ASP A CA 1
ATOM 2081 C C . ASP A 1 267 ? -16.153 4.621 -10.703 1.00 82.06 267 ASP A C 1
ATOM 2083 O O . ASP A 1 267 ? -15.540 3.569 -10.490 1.00 82.06 267 ASP A O 1
ATOM 2087 N N . PRO A 1 268 ? -17.490 4.621 -10.882 1.00 79.62 268 PRO A N 1
ATOM 2088 C CA . PRO A 1 268 ? -18.305 3.403 -10.801 1.00 79.62 268 PRO A CA 1
ATOM 2089 C C . PRO A 1 268 ? -17.905 2.332 -11.823 1.00 79.62 268 PRO A C 1
ATOM 2091 O O . PRO A 1 268 ? -18.064 1.141 -11.564 1.00 79.62 268 PRO A O 1
ATOM 2094 N N . ASP A 1 269 ? -17.337 2.747 -12.956 1.00 81.31 269 ASP A N 1
ATOM 2095 C CA . ASP A 1 269 ? -16.890 1.836 -14.010 1.00 81.31 269 ASP A CA 1
ATOM 2096 C C . ASP A 1 269 ? -15.467 1.307 -13.754 1.00 81.31 269 ASP A C 1
ATOM 2098 O O . ASP A 1 269 ? -14.985 0.426 -14.466 1.00 81.31 269 ASP A O 1
ATOM 2102 N N . SER A 1 270 ? -14.777 1.815 -12.724 1.00 78.81 270 SER A N 1
ATOM 2103 C CA . SER A 1 270 ? -13.417 1.381 -12.381 1.00 78.81 270 SER A CA 1
ATOM 2104 C C . SER A 1 270 ? -13.350 0.085 -11.584 1.00 78.81 270 SER A C 1
ATOM 2106 O O . SER A 1 270 ? -12.258 -0.478 -11.479 1.00 78.81 270 SER A O 1
ATOM 2108 N N . PHE A 1 271 ? -14.484 -0.398 -11.060 1.00 77.25 271 PHE A N 1
ATOM 2109 C CA . PHE A 1 271 ? -14.563 -1.674 -10.354 1.00 77.25 271 PHE A CA 1
ATOM 2110 C C . PHE A 1 271 ? -14.224 -2.817 -11.309 1.00 77.25 271 PHE A C 1
ATOM 2112 O O . PHE A 1 271 ? -15.051 -3.262 -12.106 1.00 77.25 271 PHE A O 1
ATOM 2119 N N . SER A 1 272 ? -12.994 -3.309 -11.212 1.00 75.62 272 SER A N 1
ATOM 2120 C CA . SER A 1 272 ? -12.508 -4.412 -12.034 1.00 75.62 272 SER A CA 1
ATOM 2121 C C . SER A 1 272 ? -11.713 -5.420 -11.213 1.00 75.62 272 SER A C 1
ATOM 2123 O O . SER A 1 272 ? -11.080 -5.061 -10.218 1.00 75.62 272 SER A O 1
ATOM 2125 N N . HIS A 1 273 ? -11.752 -6.671 -11.668 1.00 60.69 273 HIS A N 1
ATOM 2126 C CA . HIS A 1 273 ? -10.866 -7.753 -11.242 1.00 60.69 273 HIS A CA 1
ATOM 2127 C C . HIS A 1 273 ? -9.612 -7.828 -12.109 1.00 60.69 273 HIS A C 1
ATOM 2129 O O . HIS A 1 273 ? -9.708 -7.450 -13.300 1.00 60.69 273 HIS A O 1
#

Sequence (273 aa):
MTLLVEVVSHEAIRPSAATPAHLRRIQLSVVDQGAPATYVQSLSFFRPDGTAIHTAAVLPPLDLPIGYLQLKAAGRFPWRLFIRAPEMAALRGETCGGAARPPTRYEATPKRKHLWVALLPVNLRKRIEEFSSLSFGNLAYAVVASAEPGTAGGRRGELEASVREAVRRVDAKYLKDQIEVLLSGGLAWEDDGVDTMEFSEWSRLGMHKTDFGWGLPVWHCTPMKDLENFVVFGEADGGAGMEAWLWLPGEVMERLREDPEVLRFVDPDSFSH

Radius of gyration: 20.27 Å; chains: 1; bounding box: 58×39×56 Å

InterPro domains:
  IPR023213 Chloramphenicol acetyltransferase-like domain superfamily [G3DSA:3.30.559.10] (2-63)
  IPR023213 Chloramphenicol acetyltransferase-like domain superfamily [G3DSA:3.30.559.10] (79-265)

Secondary structure (DSSP, 8-state):
---------------SSPPPGGGSS----HHHHHS----PPEEEEE-TTSSS--EEEEES-TT-S--SS---TTPPPPEEEEEEHHHHHHHHHT---PPPPP-------S--TT--EEEEEEE-TTTSTT--TT--S--EEEEEEE-----TTSHHHHHHHHHHHHHHT-SHHHHHTTHHHHHTTSS-----S--EEEEEE-TTS-GGG--SSS-S-SEEE---SS--SEEEEEEPGGGSEEEEEEE--HHHHHHHTT-HHHHTTS-GGG-B-

pLDDT: mean 72.63, std 14.29, range [29.7, 90.56]

Foldseek 3Di:
DQQQDDDPDDDDQDPPDDDPPVRVDADDDLLQQLAQLDDFWKWFWFDLPPPDRPDIDIPDDQPPPRDDFHDDSGFDFFWKWFFFPVLVVVVVVPQDPDAEDAPPDPPPDPDPQEWEKEKEWAAQQVAEPPHHPPRDGDRTAIFIFTDDPDDPDCGPNRRVNRVVNRRVPDHPVSVVVVVVCSSNRNPDDDPPNYHYAYEYECQPVCQQPDDSPSHGGQDMDTRGHPDENYKYWHQHGPNRGIMIGHRHDPVVVVCLLVDPVNVSRIPSVSGDD

Organism: Spirodela intermedia (NCBI:txid51605)